Protein AF-A0A1Q6M1X8-F1 (afdb_monomer_lite)

Secondary structure (DSSP, 8-state):
-EETTEE--HHHHHHHHHHHHHHHHHHHHHHHHHHHHHHHHTHHHHSSEEEES-HHHHHHHHHHT-EEEEEEEEEEESS-B--TT-SS-EEEEEEEEEEEEEEEEEEEEEEEETTEEEEEEEEEEEEEEEEEEEEEEE-SEEEETTEEEEGGGS-----EEEEEEESSSSEEEEEEEEESEEEEEEEEEEETTEEEEEEEEET--HHHHHHHHHHHHHHHHHHHHHHHHHHHHHHHHHHHTS--GGG--

Foldseek 3Di:
DDDDPFDDDPVLVVVLVVVVVVLVVVLVVVLVVVLVVLCVVCVLLVVAAEAELALVVVLVCLVVQVFWHKHWWKKAFPFFDDDPVDDDGAQKKKKWKWFKDKDKDWDWDWDDDDPDIDIDIDIDIDIDTHTDDMDMDHGQWMDTSNDIDGPVQADDPPWDWDDKAAPDPTIIMTMTGHGNMFIWMKTFTHDPSGTPPIYTDGPDDSVRVVVVSVVVSVVVVVVSVVVSVVVSVVVSVVSSPDPPCVVVD

pLDDT: mean 91.95, std 9.05, range [49.12, 98.25]

Sequence (249 aa):
MEIGDITITKREILVCIAATLILLGIGFPIIAVIQNSINEKNEKYFKALKINNDTEQFQYAINTNLGQVMAYGKVEAVNGVKIEDLENKYFYIKKEKEKYTRHTRQVAHTRKVGNTTQTYYTTETYYTWDHAGQEEWKTERFIFLNVEFDYGTINFNNTEYLTTIKTDSTTRYVYYIIPFEFEGTLSTYITNNTITNNQFFYNKKIEKIIEEKKAEINTTKIIFWFLWIFFIILLDFGYVGLDNNYLED

Radius of gyration: 30.55 Å; chains: 1; bounding box: 52×78×84 Å

Structure (mmCIF, N/CA/C/O backbone):
data_AF-A0A1Q6M1X8-F1
#
_entry.id   AF-A0A1Q6M1X8-F1
#
loop_
_atom_site.group_PDB
_atom_site.id
_atom_site.type_symbol
_atom_site.label_atom_id
_atom_site.label_alt_id
_atom_site.label_comp_id
_atom_site.label_asym_id
_atom_site.label_entity_id
_atom_site.label_seq_id
_atom_site.pdbx_PDB_ins_code
_atom_site.Cartn_x
_atom_site.Cartn_y
_atom_site.Cartn_z
_atom_site.occupancy
_atom_site.B_iso_or_equiv
_atom_site.auth_seq_id
_atom_site.auth_comp_id
_atom_site.auth_asym_id
_atom_site.auth_atom_id
_atom_site.pdbx_PDB_model_num
ATOM 1 N N . MET A 1 1 ? 24.069 -29.185 -42.334 1.00 49.12 1 MET A N 1
ATOM 2 C CA . MET A 1 1 ? 23.850 -29.896 -41.052 1.00 49.12 1 MET A CA 1
ATOM 3 C C . MET A 1 1 ? 22.401 -30.321 -41.084 1.00 49.12 1 MET A C 1
ATOM 5 O O . MET A 1 1 ? 21.579 -29.464 -41.373 1.00 49.12 1 MET A O 1
ATOM 9 N N . GLU A 1 2 ? 22.106 -31.606 -40.918 1.00 52.00 2 GLU A N 1
ATOM 10 C CA . GLU A 1 2 ? 20.728 -32.109 -40.996 1.00 52.00 2 GLU A CA 1
ATOM 11 C C . GLU A 1 2 ? 20.119 -32.151 -39.595 1.00 52.00 2 GLU A C 1
ATOM 13 O O . GLU A 1 2 ? 20.732 -32.673 -38.660 1.00 52.00 2 GLU A O 1
ATOM 18 N N . ILE A 1 3 ? 18.936 -31.560 -39.445 1.00 52.62 3 ILE A N 1
ATOM 19 C CA . ILE A 1 3 ? 18.114 -31.654 -38.236 1.00 52.62 3 ILE A CA 1
ATOM 20 C C . ILE A 1 3 ? 16.747 -32.174 -38.691 1.00 52.62 3 ILE A C 1
ATOM 22 O O . ILE A 1 3 ? 15.920 -31.407 -39.176 1.00 52.62 3 ILE A O 1
ATOM 26 N N . GLY A 1 4 ? 16.520 -33.487 -38.577 1.00 63.84 4 GLY A N 1
ATOM 27 C CA . GLY A 1 4 ? 15.344 -34.133 -39.180 1.00 63.84 4 GLY A CA 1
ATOM 28 C C . GLY A 1 4 ? 15.414 -34.126 -40.715 1.00 63.84 4 GLY A C 1
ATOM 29 O O . GLY A 1 4 ? 16.495 -34.322 -41.259 1.00 63.84 4 GLY A O 1
ATOM 30 N N . ASP A 1 5 ? 14.290 -33.862 -41.395 1.00 58.19 5 ASP A N 1
ATOM 31 C CA . ASP A 1 5 ? 14.189 -33.779 -42.870 1.00 58.19 5 ASP A CA 1
ATOM 32 C C . ASP A 1 5 ? 14.668 -32.427 -43.455 1.00 58.19 5 ASP A C 1
ATOM 34 O O . ASP A 1 5 ? 14.540 -32.185 -44.653 1.00 58.19 5 ASP A O 1
ATOM 38 N N . ILE A 1 6 ? 15.204 -31.520 -42.627 1.00 61.16 6 ILE A N 1
ATOM 39 C CA . ILE A 1 6 ? 15.579 -30.155 -43.031 1.00 61.16 6 ILE A CA 1
ATOM 40 C C . ILE A 1 6 ? 17.087 -30.081 -43.312 1.00 61.16 6 ILE A C 1
ATOM 42 O O . ILE A 1 6 ? 17.919 -30.295 -42.419 1.00 61.16 6 ILE A O 1
ATOM 46 N N . THR A 1 7 ? 17.454 -29.736 -44.550 1.00 65.81 7 THR A N 1
ATOM 47 C CA . THR A 1 7 ? 18.847 -29.528 -44.968 1.00 65.81 7 THR A CA 1
ATOM 48 C C . THR A 1 7 ? 19.250 -28.062 -44.805 1.00 65.81 7 THR A C 1
ATOM 50 O O . THR A 1 7 ? 18.930 -27.227 -45.637 1.00 65.81 7 THR A O 1
ATOM 53 N N . ILE A 1 8 ? 20.011 -27.744 -43.752 1.00 70.56 8 ILE A N 1
ATOM 54 C CA . ILE A 1 8 ? 20.457 -26.366 -43.485 1.00 70.56 8 ILE A CA 1
ATOM 55 C C . ILE A 1 8 ? 21.748 -26.052 -44.252 1.00 70.56 8 ILE A C 1
ATOM 57 O O . ILE A 1 8 ? 22.783 -26.715 -44.043 1.00 70.56 8 ILE A O 1
ATOM 61 N N . THR A 1 9 ? 21.718 -25.004 -45.078 1.00 79.44 9 THR A N 1
ATOM 62 C CA . THR A 1 9 ? 22.862 -24.515 -45.858 1.00 79.44 9 THR A CA 1
ATOM 63 C C . THR A 1 9 ? 23.705 -23.485 -45.092 1.00 79.44 9 THR A C 1
ATOM 65 O O . THR A 1 9 ? 23.264 -22.815 -44.159 1.00 79.44 9 THR A O 1
ATOM 68 N N . LYS A 1 10 ? 24.971 -23.309 -45.504 1.00 79.06 10 LYS A N 1
ATOM 69 C CA . LYS A 1 10 ? 25.876 -22.312 -44.893 1.00 79.06 10 LYS A CA 1
ATOM 70 C C . LYS A 1 10 ? 25.400 -20.864 -45.093 1.00 79.06 10 LYS A C 1
ATOM 72 O O . LYS A 1 10 ? 25.740 -20.011 -44.278 1.00 79.06 10 LYS A O 1
ATOM 77 N N . ARG A 1 11 ? 24.658 -20.586 -46.175 1.00 81.94 11 ARG A N 1
ATOM 78 C CA . ARG A 1 11 ? 24.144 -19.245 -46.502 1.00 81.94 11 ARG A CA 1
ATOM 79 C C . ARG A 1 11 ? 23.001 -18.852 -45.571 1.00 81.94 11 ARG A C 1
ATOM 81 O O . ARG A 1 11 ? 23.034 -17.755 -45.025 1.00 81.94 11 ARG A O 1
ATOM 88 N N . GLU A 1 12 ? 22.074 -19.767 -45.305 1.00 81.25 12 GLU A N 1
ATOM 89 C CA . GLU A 1 12 ? 20.958 -19.544 -44.374 1.00 81.25 12 GLU A CA 1
ATOM 90 C C . GLU A 1 12 ? 21.448 -19.277 -42.951 1.00 81.25 12 GLU A C 1
ATOM 92 O O . GLU A 1 12 ? 20.992 -18.335 -42.311 1.00 81.25 12 GLU A O 1
ATOM 97 N N . ILE A 1 13 ? 22.462 -20.020 -42.488 1.00 83.94 13 ILE A N 1
ATOM 98 C CA . ILE A 1 13 ? 23.088 -19.777 -41.177 1.00 83.94 13 ILE A CA 1
ATOM 99 C C . ILE A 1 13 ? 23.640 -18.347 -41.092 1.00 83.94 13 ILE A C 1
ATOM 101 O O . ILE A 1 13 ? 23.482 -17.678 -40.072 1.00 83.94 13 ILE A O 1
ATOM 105 N N . LEU A 1 14 ? 24.280 -17.858 -42.157 1.00 87.88 14 LEU A N 1
ATOM 106 C CA . LEU A 1 14 ? 24.853 -16.513 -42.183 1.00 87.88 14 LEU A CA 1
ATOM 107 C C . LEU A 1 14 ? 23.765 -15.427 -42.161 1.00 87.88 14 LEU A C 1
ATOM 109 O O . LEU A 1 14 ? 23.932 -14.416 -41.477 1.00 87.88 14 LEU A O 1
ATOM 113 N N . VAL A 1 15 ? 22.639 -15.661 -42.844 1.00 88.62 15 VAL A N 1
ATOM 114 C CA . VAL A 1 15 ? 21.465 -14.775 -42.812 1.00 88.62 15 VAL A CA 1
ATOM 115 C C . VAL A 1 15 ? 20.821 -14.761 -41.423 1.00 88.62 15 VAL A C 1
ATOM 117 O O . VAL A 1 15 ? 20.597 -13.674 -40.896 1.00 88.62 15 VAL A O 1
ATOM 120 N N . CYS A 1 16 ? 20.607 -15.918 -40.786 1.00 89.75 16 CYS A N 1
ATOM 121 C CA . CYS A 1 16 ? 20.080 -16.005 -39.416 1.00 89.75 16 CYS A CA 1
ATOM 122 C C . CYS A 1 16 ? 20.966 -15.268 -38.407 1.00 89.75 16 CYS A C 1
ATOM 124 O O . CYS A 1 16 ? 20.468 -14.502 -37.584 1.00 89.75 16 CYS A O 1
ATOM 126 N N . ILE A 1 17 ? 22.293 -15.430 -38.494 1.00 91.50 17 ILE A N 1
ATOM 127 C CA . ILE A 1 17 ? 23.231 -14.711 -37.618 1.00 91.50 17 ILE A CA 1
ATOM 128 C C . ILE A 1 17 ? 23.106 -13.197 -37.826 1.00 91.50 17 ILE A C 1
ATOM 130 O O . ILE A 1 17 ? 23.005 -12.447 -36.853 1.00 91.50 17 ILE A O 1
ATOM 134 N N . ALA A 1 18 ? 23.092 -12.734 -39.080 1.00 93.56 18 ALA A N 1
ATOM 135 C CA . ALA A 1 18 ? 22.954 -11.314 -39.389 1.00 93.56 18 ALA A CA 1
ATOM 136 C C . ALA A 1 18 ? 21.608 -10.749 -38.897 1.00 93.56 18 ALA A C 1
ATOM 138 O O . ALA A 1 18 ? 21.580 -9.703 -38.244 1.00 93.56 18 ALA A O 1
ATOM 139 N N . ALA A 1 19 ? 20.507 -11.459 -39.150 1.00 92.31 19 ALA A N 1
ATOM 140 C CA . ALA A 1 19 ? 19.167 -11.086 -38.710 1.00 92.31 19 ALA A CA 1
ATOM 141 C C . ALA A 1 19 ? 19.060 -11.048 -37.178 1.00 92.31 19 ALA A C 1
ATOM 143 O O . ALA A 1 19 ? 18.577 -10.061 -36.623 1.00 92.31 19 ALA A O 1
ATOM 144 N N . THR A 1 20 ? 19.592 -12.059 -36.486 1.00 95.12 20 THR A N 1
ATOM 145 C CA . THR A 1 20 ? 19.657 -12.108 -35.020 1.00 95.12 20 THR A CA 1
ATOM 146 C C . THR A 1 20 ? 20.394 -10.898 -34.452 1.00 95.12 20 THR A C 1
ATOM 148 O O . THR A 1 20 ? 19.888 -10.250 -33.536 1.00 95.12 20 THR A O 1
ATOM 151 N N . LEU A 1 21 ? 21.559 -10.536 -35.000 1.00 96.06 21 LEU A N 1
ATOM 152 C CA . LEU A 1 21 ? 22.315 -9.367 -34.533 1.00 96.06 21 LEU A CA 1
ATOM 153 C C . LEU A 1 21 ? 21.521 -8.062 -34.700 1.00 96.06 21 LEU A C 1
ATOM 155 O O . LEU A 1 21 ? 21.509 -7.229 -33.790 1.00 96.06 21 LEU A O 1
ATOM 159 N N . ILE A 1 22 ? 20.818 -7.900 -35.825 1.00 96.31 22 ILE A N 1
ATOM 160 C CA . ILE A 1 22 ? 19.949 -6.740 -36.074 1.00 96.31 22 ILE A CA 1
ATOM 161 C C . ILE A 1 22 ? 18.789 -6.710 -35.067 1.00 96.31 22 ILE A C 1
ATOM 163 O O . ILE A 1 22 ? 18.537 -5.675 -34.449 1.00 96.31 22 ILE A O 1
ATOM 167 N N . LEU A 1 23 ? 18.110 -7.840 -34.852 1.00 96.25 23 LEU A N 1
ATOM 168 C CA . LEU A 1 23 ? 16.974 -7.948 -33.931 1.00 96.25 23 LEU A CA 1
ATOM 169 C C . LEU A 1 23 ? 17.379 -7.739 -32.466 1.00 96.25 23 LEU A C 1
ATOM 171 O O . LEU A 1 23 ? 16.636 -7.110 -31.709 1.00 96.25 23 LEU A O 1
ATOM 175 N N . LEU A 1 24 ? 18.566 -8.195 -32.056 1.00 95.81 24 LEU A N 1
ATOM 176 C CA . LEU A 1 24 ? 19.134 -7.866 -30.745 1.00 95.81 24 LEU A CA 1
ATOM 177 C C . LEU A 1 24 ? 19.367 -6.356 -30.610 1.00 95.81 24 LEU A C 1
ATOM 179 O O . LEU A 1 24 ? 19.014 -5.774 -29.584 1.00 95.81 24 LEU A O 1
ATOM 183 N N . GLY A 1 25 ? 19.893 -5.712 -31.658 1.00 96.12 25 GLY A N 1
ATOM 184 C CA . GLY A 1 25 ? 20.053 -4.259 -31.721 1.00 96.12 25 GLY A CA 1
ATOM 185 C C . GLY A 1 25 ? 18.730 -3.506 -31.552 1.00 96.12 25 GLY A C 1
ATOM 186 O O . GLY A 1 25 ? 18.654 -2.569 -30.760 1.00 96.12 25 GLY A O 1
ATOM 187 N N . ILE A 1 26 ? 17.671 -3.960 -32.231 1.00 96.44 26 ILE A N 1
ATOM 188 C CA . ILE A 1 26 ? 16.313 -3.389 -32.149 1.00 96.44 26 ILE A CA 1
ATOM 189 C C . ILE A 1 26 ? 15.676 -3.603 -30.766 1.00 96.44 26 ILE A C 1
ATOM 191 O O . ILE A 1 26 ? 14.876 -2.780 -30.319 1.00 96.44 26 ILE A O 1
ATOM 195 N N . GLY A 1 27 ? 16.056 -4.658 -30.042 1.00 95.81 27 GLY A N 1
ATOM 196 C CA . GLY A 1 27 ? 15.550 -4.914 -28.693 1.00 95.81 27 GLY A CA 1
ATOM 197 C C . GLY A 1 27 ? 15.867 -3.789 -27.698 1.00 95.81 27 GLY A C 1
ATOM 198 O O . GLY A 1 27 ? 15.028 -3.452 -26.862 1.00 95.81 27 GLY A O 1
ATOM 199 N N . PHE A 1 28 ? 17.041 -3.153 -27.808 1.00 95.94 28 PHE A N 1
ATOM 200 C CA . PHE A 1 28 ? 17.490 -2.089 -26.897 1.00 95.94 28 PHE A CA 1
ATOM 201 C C . PHE A 1 28 ? 16.609 -0.824 -26.877 1.00 95.94 28 PHE A C 1
ATOM 203 O O . PHE A 1 28 ? 16.217 -0.409 -25.783 1.00 95.94 28 PHE A O 1
ATOM 210 N N . PRO A 1 29 ? 16.268 -0.184 -28.013 1.00 96.44 29 PRO A N 1
ATOM 211 C CA . PRO A 1 29 ? 15.376 0.972 -27.998 1.00 96.44 29 PRO A CA 1
ATOM 212 C C . PRO A 1 29 ? 13.969 0.613 -27.504 1.00 96.44 29 PRO A C 1
ATOM 214 O O . PRO A 1 29 ? 13.368 1.408 -26.783 1.00 96.44 29 PRO A O 1
ATOM 217 N N . ILE A 1 30 ? 13.461 -0.589 -27.807 1.00 95.44 30 ILE A N 1
ATOM 218 C CA . ILE A 1 30 ? 12.143 -1.036 -27.328 1.00 95.44 30 ILE A CA 1
ATOM 219 C C . ILE A 1 30 ? 12.128 -1.109 -25.798 1.00 95.44 30 ILE A C 1
ATOM 221 O O . ILE A 1 30 ? 11.256 -0.514 -25.158 1.00 95.44 30 ILE A O 1
ATOM 225 N N . ILE A 1 31 ? 13.112 -1.783 -25.189 1.00 94.50 31 ILE A N 1
ATOM 226 C CA . ILE A 1 31 ? 13.173 -1.864 -23.726 1.00 94.50 31 ILE A CA 1
ATOM 227 C C . ILE A 1 31 ? 13.413 -0.493 -23.085 1.00 94.50 31 ILE A C 1
ATOM 229 O O . ILE A 1 31 ? 12.860 -0.229 -22.021 1.00 94.50 31 ILE A O 1
ATOM 233 N N . ALA A 1 32 ? 14.169 0.403 -23.726 1.00 94.75 32 ALA A N 1
ATOM 234 C CA . ALA A 1 32 ? 14.376 1.762 -23.226 1.00 94.75 32 ALA A CA 1
ATOM 235 C C . ALA A 1 32 ? 13.059 2.556 -23.149 1.00 94.75 32 ALA A C 1
ATOM 237 O O . ALA A 1 32 ? 12.790 3.196 -22.132 1.00 94.75 32 ALA A O 1
ATOM 238 N N . VAL A 1 33 ? 12.200 2.464 -24.172 1.00 95.06 33 VAL A N 1
ATOM 239 C CA . VAL A 1 33 ? 10.869 3.100 -24.167 1.00 95.06 33 VAL A CA 1
ATOM 240 C C . VAL A 1 33 ? 9.993 2.543 -23.040 1.00 95.06 33 VAL A C 1
ATOM 242 O O . VAL A 1 33 ? 9.366 3.309 -22.308 1.00 95.06 33 VAL A O 1
ATOM 245 N N . ILE A 1 34 ? 9.989 1.219 -22.848 1.00 92.69 34 ILE A N 1
ATOM 246 C CA . ILE A 1 34 ? 9.231 0.569 -21.766 1.00 92.69 34 ILE A CA 1
ATOM 247 C C . ILE A 1 34 ? 9.732 1.040 -20.393 1.00 92.69 34 ILE A C 1
ATOM 249 O O . ILE A 1 34 ? 8.934 1.413 -19.533 1.00 92.69 34 ILE A O 1
ATOM 253 N N . GLN A 1 35 ? 11.051 1.059 -20.188 1.00 92.62 35 GLN A N 1
ATOM 254 C CA . GLN A 1 35 ? 11.660 1.514 -18.938 1.00 92.62 35 GLN A CA 1
ATOM 255 C C . GLN A 1 35 ? 11.342 2.978 -18.649 1.00 92.62 35 GLN A C 1
ATOM 257 O O . GLN A 1 35 ? 10.994 3.300 -17.515 1.00 92.62 35 GLN A O 1
ATOM 262 N N . ASN A 1 36 ? 11.414 3.850 -19.657 1.00 92.31 36 ASN A N 1
ATOM 263 C CA . ASN A 1 36 ? 11.049 5.255 -19.508 1.00 92.31 36 ASN A CA 1
ATOM 264 C C . ASN A 1 36 ? 9.587 5.407 -19.090 1.00 92.31 36 ASN A C 1
ATOM 266 O O . ASN A 1 36 ? 9.320 6.106 -18.120 1.00 92.31 36 ASN A O 1
ATOM 270 N N . SER A 1 37 ? 8.662 4.668 -19.708 1.00 90.69 37 SER A N 1
ATOM 271 C CA . SER A 1 37 ? 7.250 4.703 -19.310 1.00 90.69 37 SER A CA 1
ATOM 272 C C . SER A 1 37 ? 7.029 4.269 -17.852 1.00 90.69 37 SER A C 1
ATOM 274 O O . SER A 1 37 ? 6.232 4.873 -17.131 1.00 90.69 37 SER A O 1
ATOM 276 N N . ILE A 1 38 ? 7.741 3.239 -17.378 1.00 89.69 38 ILE A N 1
ATOM 277 C CA . ILE A 1 38 ? 7.656 2.800 -15.974 1.00 89.69 38 ILE A CA 1
ATOM 278 C C . ILE A 1 38 ? 8.297 3.833 -15.037 1.00 89.69 38 ILE A C 1
ATOM 280 O O . ILE A 1 38 ? 7.766 4.102 -13.957 1.00 89.69 38 ILE A O 1
ATOM 284 N N . ASN A 1 39 ? 9.419 4.432 -15.439 1.00 90.25 39 ASN A N 1
ATOM 285 C CA . ASN A 1 39 ? 10.089 5.485 -14.680 1.00 90.25 39 ASN A CA 1
ATOM 286 C C . ASN A 1 39 ? 9.220 6.736 -14.546 1.00 90.25 39 ASN A C 1
ATOM 288 O O . ASN A 1 39 ? 9.114 7.257 -13.443 1.00 90.25 39 ASN A O 1
ATOM 292 N N . GLU A 1 40 ? 8.570 7.182 -15.621 1.00 89.81 40 GLU A N 1
ATOM 293 C CA . GLU A 1 40 ? 7.640 8.319 -15.619 1.00 89.81 40 GLU A CA 1
ATOM 294 C C . GLU A 1 40 ? 6.468 8.070 -14.663 1.00 89.81 40 GLU A C 1
ATOM 296 O O . GLU A 1 40 ? 6.168 8.897 -13.803 1.00 89.81 40 GLU A O 1
ATOM 301 N N . LYS A 1 41 ? 5.864 6.875 -14.708 1.00 88.31 41 LYS A N 1
ATOM 302 C CA . LYS A 1 41 ? 4.798 6.485 -13.764 1.00 88.31 41 LYS A CA 1
ATOM 303 C C . LYS A 1 41 ? 5.257 6.506 -12.302 1.00 88.31 41 LYS A C 1
ATOM 305 O O . LYS A 1 41 ? 4.459 6.792 -11.407 1.00 88.31 41 LYS A O 1
ATOM 310 N N . ASN A 1 42 ? 6.529 6.198 -12.054 1.00 91.50 42 ASN A N 1
ATOM 311 C CA . ASN A 1 42 ? 7.127 6.130 -10.720 1.00 91.50 42 ASN A CA 1
ATOM 312 C C . ASN A 1 42 ? 7.956 7.375 -10.351 1.00 91.50 42 ASN A C 1
ATOM 314 O O . ASN A 1 42 ? 8.580 7.406 -9.286 1.00 91.50 42 ASN A O 1
ATOM 318 N N . GLU A 1 43 ? 7.933 8.425 -11.174 1.00 88.62 43 GLU A N 1
ATOM 319 C CA . GLU A 1 43 ? 8.720 9.646 -10.980 1.00 88.62 43 GLU A CA 1
ATOM 320 C C . GLU A 1 43 ? 8.428 10.287 -9.623 1.00 88.62 43 GLU A C 1
ATOM 322 O O . GLU A 1 43 ? 9.340 10.724 -8.915 1.00 88.62 43 GLU A O 1
ATOM 327 N N . LYS A 1 44 ? 7.156 10.224 -9.217 1.00 89.69 44 LYS A N 1
ATOM 328 C CA . LYS A 1 44 ? 6.661 10.721 -7.934 1.00 89.69 44 LYS A CA 1
ATOM 329 C C . LYS A 1 44 ? 7.282 10.046 -6.705 1.00 89.69 44 LYS A C 1
ATOM 331 O O . LYS A 1 44 ? 7.143 10.566 -5.605 1.00 89.69 44 LYS A O 1
ATOM 336 N N . TYR A 1 45 ? 7.952 8.905 -6.868 1.00 92.25 45 TYR A N 1
ATOM 337 C CA . TYR A 1 45 ? 8.715 8.247 -5.805 1.00 92.25 45 TYR A CA 1
ATOM 338 C C . TYR A 1 45 ? 10.212 8.549 -5.933 1.00 92.25 45 TYR A C 1
ATOM 340 O O . TYR A 1 45 ? 10.880 8.885 -4.956 1.00 92.25 45 TYR A O 1
ATOM 348 N N . PHE A 1 46 ? 10.757 8.482 -7.150 1.00 90.25 46 PHE A N 1
ATOM 349 C CA . PHE A 1 46 ? 12.195 8.648 -7.369 1.00 90.25 46 PHE A CA 1
ATOM 350 C C . PHE A 1 46 ? 12.674 10.091 -7.189 1.00 90.25 46 PHE A C 1
ATOM 352 O O . PHE A 1 46 ? 13.749 10.304 -6.624 1.00 90.25 46 PHE A O 1
ATOM 359 N N . LYS A 1 47 ? 11.880 11.081 -7.610 1.00 91.69 47 LYS A N 1
ATOM 360 C CA . LYS A 1 47 ? 12.237 12.507 -7.535 1.00 91.69 47 LYS A CA 1
ATOM 361 C C . LYS A 1 47 ? 11.704 13.222 -6.293 1.00 91.69 47 LYS A C 1
ATOM 363 O O . LYS A 1 47 ? 12.117 14.347 -6.043 1.00 91.69 47 LYS A O 1
ATOM 368 N N . ALA A 1 48 ? 10.849 12.575 -5.498 1.00 94.62 48 ALA A N 1
ATOM 369 C CA . ALA A 1 48 ? 10.302 13.162 -4.276 1.00 94.62 48 ALA A CA 1
ATOM 370 C C . ALA A 1 48 ? 11.396 13.614 -3.302 1.00 94.62 48 ALA A C 1
ATOM 372 O O . ALA A 1 48 ? 12.443 12.964 -3.210 1.00 94.62 48 ALA A O 1
ATOM 373 N N . LEU A 1 49 ? 11.137 14.659 -2.517 1.00 95.62 49 LEU A N 1
ATOM 374 C CA . LEU A 1 49 ? 11.928 14.929 -1.317 1.00 95.62 49 LEU A CA 1
ATOM 375 C C . LEU A 1 49 ? 11.721 13.781 -0.320 1.00 95.62 49 LEU A C 1
ATOM 377 O O . LEU A 1 49 ? 10.582 13.410 -0.046 1.00 95.62 49 LEU A O 1
ATOM 381 N N . LYS A 1 50 ? 12.809 13.209 0.202 1.00 96.75 50 LYS A N 1
ATOM 382 C CA . LYS A 1 50 ? 12.759 12.115 1.178 1.00 96.75 50 LYS A CA 1
ATOM 383 C C . LYS A 1 50 ? 12.957 12.697 2.570 1.00 96.75 50 LYS A C 1
ATOM 385 O O . LYS A 1 50 ? 13.979 13.330 2.811 1.00 96.75 50 LYS A O 1
ATOM 390 N N . ILE A 1 51 ? 11.991 12.466 3.449 1.00 96.19 51 ILE A N 1
ATOM 391 C CA . ILE A 1 51 ? 11.983 12.943 4.831 1.00 96.19 51 ILE A CA 1
ATOM 392 C C . ILE A 1 51 ? 11.874 11.716 5.726 1.00 96.19 51 ILE A C 1
ATOM 394 O O . ILE A 1 51 ? 10.911 10.961 5.614 1.00 96.19 51 ILE A O 1
ATOM 398 N N . ASN A 1 52 ? 12.859 11.477 6.585 1.00 96.44 52 ASN A N 1
ATOM 399 C CA . ASN A 1 52 ? 12.895 10.266 7.400 1.00 96.44 52 ASN A CA 1
ATOM 400 C C . ASN A 1 52 ? 12.791 10.614 8.882 1.00 96.44 52 ASN A C 1
ATOM 402 O O . ASN A 1 52 ? 13.788 10.965 9.505 1.00 96.44 52 ASN A O 1
ATOM 406 N N . ASN A 1 53 ? 11.574 10.519 9.418 1.00 93.44 53 ASN A N 1
ATOM 407 C CA . ASN A 1 53 ? 11.251 10.828 10.807 1.00 93.44 53 ASN A CA 1
ATOM 408 C C . ASN A 1 53 ? 11.710 12.231 11.260 1.00 93.44 53 ASN A C 1
ATOM 410 O O . ASN A 1 53 ? 12.037 12.432 12.426 1.00 93.44 53 ASN A O 1
ATOM 414 N N . ASP A 1 54 ? 11.746 13.190 10.329 1.00 95.75 54 ASP A N 1
ATOM 415 C CA . ASP A 1 54 ? 12.138 14.580 10.572 1.00 95.75 54 ASP A CA 1
ATOM 416 C C . ASP A 1 54 ? 10.899 15.482 10.498 1.00 95.75 54 ASP A C 1
ATOM 418 O O . ASP A 1 54 ? 10.357 15.780 9.428 1.00 95.75 54 ASP A O 1
ATOM 422 N N . THR A 1 55 ? 10.425 15.879 11.676 1.00 95.06 55 THR A N 1
ATOM 423 C CA . THR A 1 55 ? 9.220 16.692 11.840 1.00 95.06 55 THR A CA 1
ATOM 424 C C . THR A 1 55 ? 9.420 18.128 11.374 1.00 95.06 55 THR A C 1
ATOM 426 O O . THR A 1 55 ? 8.499 18.725 10.820 1.00 95.06 55 THR A O 1
ATOM 429 N N . GLU A 1 56 ? 10.617 18.687 11.567 1.00 95.69 56 GLU A N 1
ATOM 430 C CA . GLU A 1 56 ? 10.920 20.063 11.165 1.00 95.69 56 GLU A CA 1
ATOM 431 C C . GLU A 1 56 ? 10.966 20.167 9.644 1.00 95.69 56 GLU A C 1
ATOM 433 O O . GLU A 1 56 ? 10.354 21.062 9.057 1.00 95.69 56 GLU A O 1
ATOM 438 N N . GLN A 1 57 ? 11.614 19.200 8.993 1.00 95.88 57 GLN A N 1
ATOM 439 C CA . GLN A 1 57 ? 11.677 19.128 7.542 1.00 95.88 57 GLN A CA 1
ATOM 440 C C . GLN A 1 57 ? 10.291 18.905 6.926 1.00 95.88 57 GLN A C 1
ATOM 442 O O . GLN A 1 57 ? 9.977 19.508 5.897 1.00 95.88 57 GLN A O 1
ATOM 447 N N . PHE A 1 58 ? 9.437 18.085 7.548 1.00 95.94 58 PHE A N 1
ATOM 448 C CA . PHE A 1 58 ? 8.067 17.878 7.073 1.00 95.94 58 PHE A CA 1
ATOM 449 C C . PHE A 1 58 ? 7.205 19.135 7.221 1.00 95.94 58 PHE A C 1
ATOM 451 O O . PHE A 1 58 ? 6.545 19.543 6.263 1.00 95.94 58 PHE A O 1
ATOM 458 N N . GLN A 1 59 ? 7.266 19.805 8.374 1.00 94.50 59 GLN A N 1
ATOM 459 C CA . GLN A 1 59 ? 6.564 21.069 8.590 1.00 94.50 59 GLN A CA 1
ATOM 460 C C . GLN A 1 59 ? 7.049 22.154 7.621 1.00 94.50 59 GLN A C 1
ATOM 462 O O . GLN A 1 59 ? 6.240 22.877 7.035 1.00 94.50 59 GLN A O 1
ATOM 467 N N . TYR A 1 60 ? 8.364 22.258 7.412 1.00 94.75 60 TYR A N 1
ATOM 468 C CA . TYR A 1 60 ? 8.942 23.164 6.423 1.00 94.75 60 TYR A CA 1
ATOM 469 C C . TYR A 1 60 ? 8.427 22.852 5.015 1.00 94.75 60 TYR A C 1
ATOM 471 O O . TYR A 1 60 ? 8.057 23.773 4.283 1.00 94.75 60 TYR A O 1
ATOM 479 N N . ALA A 1 61 ? 8.339 21.569 4.651 1.00 94.44 61 ALA A N 1
ATOM 480 C CA . ALA A 1 61 ? 7.829 21.148 3.353 1.00 94.44 61 ALA A CA 1
ATOM 481 C C . ALA A 1 61 ? 6.376 21.582 3.124 1.00 94.44 61 ALA A C 1
ATOM 483 O O . ALA A 1 61 ? 6.062 22.074 2.039 1.00 94.44 61 ALA A O 1
ATOM 484 N N . ILE A 1 62 ? 5.527 21.470 4.154 1.00 93.50 62 ILE A N 1
ATOM 485 C CA . ILE A 1 62 ? 4.146 21.978 4.157 1.00 93.50 62 ILE A CA 1
ATOM 486 C C . ILE A 1 62 ? 4.114 23.495 3.982 1.00 93.50 62 ILE A C 1
ATOM 488 O O . ILE A 1 62 ? 3.450 23.993 3.076 1.00 93.50 62 ILE A O 1
ATOM 492 N N . ASN A 1 63 ? 4.870 24.226 4.800 1.00 93.44 63 ASN A N 1
ATOM 493 C CA . ASN A 1 63 ? 4.860 25.690 4.808 1.00 93.44 63 ASN A CA 1
ATOM 494 C C . ASN A 1 63 ? 5.371 26.307 3.497 1.00 93.44 63 ASN A C 1
ATOM 496 O O . ASN A 1 63 ? 4.991 27.423 3.149 1.00 93.44 63 ASN A O 1
ATOM 500 N N . THR A 1 64 ? 6.252 25.603 2.784 1.00 93.50 64 THR A N 1
ATOM 501 C CA . THR A 1 64 ? 6.882 26.087 1.546 1.00 93.50 64 THR A CA 1
ATOM 502 C C . THR A 1 64 ? 6.318 25.458 0.275 1.00 93.50 64 THR A C 1
ATOM 504 O O . THR A 1 64 ? 6.775 25.798 -0.813 1.00 93.50 64 THR A O 1
ATOM 507 N N . ASN A 1 65 ? 5.297 24.599 0.379 1.00 92.12 65 ASN A N 1
ATOM 508 C CA . ASN A 1 65 ? 4.652 23.950 -0.766 1.00 92.12 65 ASN A CA 1
ATOM 509 C C . ASN A 1 65 ? 5.646 23.212 -1.682 1.00 92.12 65 ASN A C 1
ATOM 511 O O . ASN A 1 65 ? 5.628 23.391 -2.899 1.00 92.12 65 ASN A O 1
ATOM 515 N N . LEU A 1 66 ? 6.512 22.367 -1.106 1.00 87.75 66 LEU A N 1
ATOM 516 C CA . LEU A 1 66 ? 7.608 21.693 -1.832 1.00 87.75 66 LEU A CA 1
ATOM 517 C C . LEU A 1 66 ? 7.168 20.678 -2.907 1.00 87.75 66 LEU A C 1
ATOM 519 O O . LEU A 1 66 ? 8.017 20.024 -3.516 1.00 87.75 66 LEU A O 1
ATOM 523 N N . GLY A 1 67 ? 5.869 20.527 -3.174 1.00 93.81 67 GLY A N 1
ATOM 524 C CA . GLY A 1 67 ? 5.363 19.592 -4.169 1.00 93.81 67 GLY A CA 1
ATOM 525 C C . GLY A 1 67 ? 5.532 18.146 -3.710 1.00 93.81 67 GLY A C 1
ATOM 526 O O . GLY A 1 67 ? 5.016 17.755 -2.668 1.00 93.81 67 GLY A O 1
ATOM 527 N N . GLN A 1 68 ? 6.213 17.313 -4.496 1.00 95.62 68 GLN A N 1
ATOM 528 C CA . GLN A 1 68 ? 6.247 15.870 -4.252 1.00 95.62 68 GLN A CA 1
ATOM 529 C C . GLN A 1 68 ? 7.176 15.478 -3.087 1.00 95.62 68 GLN A C 1
ATOM 531 O O . GLN A 1 68 ? 8.392 15.678 -3.146 1.00 95.62 68 GLN A O 1
ATOM 536 N N . VAL A 1 69 ? 6.617 14.814 -2.071 1.00 96.50 69 VAL A N 1
ATOM 537 C CA . VAL A 1 69 ? 7.318 14.384 -0.851 1.00 96.50 69 VAL A CA 1
ATOM 538 C C . VAL A 1 69 ? 7.041 12.907 -0.543 1.00 96.50 69 VAL A C 1
ATOM 540 O O . VAL A 1 69 ? 5.944 12.393 -0.765 1.00 96.50 69 VAL A O 1
ATOM 543 N N . MET A 1 70 ? 8.054 12.216 -0.022 1.00 97.50 70 MET A N 1
ATOM 544 C CA . MET A 1 70 ? 7.949 10.924 0.652 1.00 97.50 70 MET A CA 1
ATOM 545 C C . MET A 1 70 ? 8.450 11.081 2.083 1.00 97.50 70 MET A C 1
ATOM 547 O O . MET A 1 70 ? 9.642 11.290 2.300 1.00 97.50 70 MET A O 1
ATOM 551 N N . ALA A 1 71 ? 7.544 10.978 3.046 1.00 97.62 71 ALA A N 1
ATOM 552 C CA . ALA A 1 71 ? 7.842 11.164 4.454 1.00 97.62 71 ALA A CA 1
ATOM 553 C C . ALA A 1 71 ? 7.601 9.862 5.219 1.00 97.62 71 ALA A C 1
ATOM 555 O O . ALA A 1 71 ? 6.501 9.322 5.168 1.00 97.62 71 ALA A O 1
ATOM 556 N N . TYR A 1 72 ? 8.615 9.344 5.906 1.00 98.25 72 TYR A N 1
ATOM 557 C CA . TYR A 1 72 ? 8.479 8.230 6.843 1.00 98.25 72 TYR A CA 1
ATOM 558 C C . TYR A 1 72 ? 8.261 8.773 8.249 1.00 98.25 72 TYR A C 1
ATOM 560 O O . TYR A 1 72 ? 8.976 9.684 8.665 1.00 98.25 72 TYR A O 1
ATOM 568 N N . GLY A 1 73 ? 7.307 8.212 8.982 1.00 97.19 73 GLY A N 1
ATOM 569 C CA . GLY A 1 73 ? 7.043 8.632 10.350 1.00 97.19 73 GLY A CA 1
ATOM 570 C C . GLY A 1 73 ? 5.960 7.819 11.041 1.00 97.19 73 GLY A C 1
ATOM 571 O O . GLY A 1 73 ? 5.309 6.955 10.444 1.00 97.19 73 GLY A O 1
ATOM 572 N N . LYS A 1 74 ? 5.770 8.140 12.319 1.00 96.69 74 LYS A N 1
ATOM 573 C CA . LYS A 1 74 ? 4.687 7.619 13.151 1.00 96.69 74 LYS A CA 1
ATOM 574 C C . LYS A 1 74 ? 3.387 8.380 12.872 1.00 96.69 74 LYS A C 1
ATOM 576 O O . LYS A 1 74 ? 3.391 9.606 12.755 1.00 96.69 74 LYS A O 1
ATOM 581 N N . VAL A 1 75 ? 2.294 7.634 12.787 1.00 97.19 75 VAL A N 1
ATOM 582 C CA . VAL A 1 75 ? 0.905 8.091 12.800 1.00 97.19 75 VAL A CA 1
ATOM 583 C C . VAL A 1 75 ? 0.312 7.737 14.160 1.00 97.19 75 VAL A C 1
ATOM 585 O O . VAL A 1 75 ? 0.461 6.607 14.626 1.00 97.19 75 VAL A O 1
ATOM 588 N N . GLU A 1 76 ? -0.372 8.683 14.790 1.00 97.19 76 GLU A N 1
ATOM 589 C CA . GLU A 1 76 ? -1.008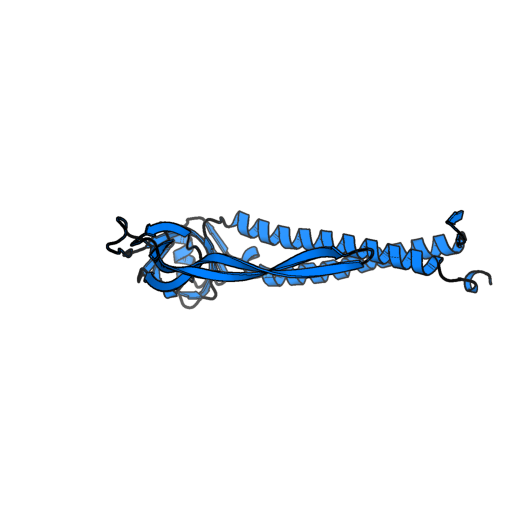 8.485 16.093 1.00 97.19 76 GLU A CA 1
ATOM 590 C C . GLU A 1 76 ? -2.406 9.105 16.107 1.00 97.19 76 GLU A C 1
ATOM 592 O O . GLU A 1 76 ? -2.597 10.236 15.657 1.00 97.19 76 GLU A O 1
ATOM 597 N N . ALA A 1 77 ? -3.405 8.374 16.603 1.00 97.25 77 ALA A N 1
ATOM 598 C CA . ALA A 1 77 ? -4.742 8.927 16.786 1.00 97.25 77 ALA A CA 1
ATOM 599 C C . ALA A 1 77 ? -4.724 10.017 17.867 1.00 97.25 77 ALA A C 1
ATOM 601 O O . ALA A 1 77 ? -4.238 9.791 18.970 1.00 97.25 77 ALA A O 1
ATOM 602 N N . VAL A 1 78 ? -5.342 11.169 17.598 1.00 97.06 78 VAL A N 1
ATOM 603 C CA . VAL A 1 78 ? -5.520 12.208 18.631 1.00 97.06 78 VAL A CA 1
ATOM 604 C C . VAL A 1 78 ? -6.495 11.707 19.694 1.00 97.06 78 VAL A C 1
ATOM 606 O O . VAL A 1 78 ? -6.231 11.786 20.889 1.00 97.06 78 VAL A O 1
ATOM 609 N N . ASN A 1 79 ? -7.615 11.136 19.241 1.00 95.75 79 ASN A N 1
ATOM 610 C CA . ASN A 1 79 ? -8.623 10.501 20.079 1.00 95.75 79 ASN A CA 1
ATOM 611 C C . ASN A 1 79 ? -9.044 9.171 19.450 1.00 95.75 79 ASN A C 1
ATOM 613 O O . ASN A 1 79 ? -9.959 9.116 18.633 1.00 95.75 79 ASN A O 1
ATOM 617 N N . GLY A 1 80 ? -8.382 8.084 19.842 1.00 94.75 80 GLY A N 1
ATOM 618 C CA . GLY A 1 80 ? -8.763 6.743 19.396 1.00 94.75 80 GLY A CA 1
ATOM 619 C C . GLY A 1 80 ? -10.190 6.358 19.807 1.00 94.75 80 GLY A C 1
ATOM 620 O O . GLY A 1 80 ? -10.698 6.788 20.848 1.00 94.75 80 GLY A O 1
ATOM 621 N N . VAL A 1 81 ? -10.813 5.501 19.002 1.00 97.00 81 VAL A N 1
ATOM 622 C CA . VAL A 1 81 ? -12.157 4.961 19.224 1.00 97.00 81 VAL A CA 1
ATOM 623 C C . VAL A 1 81 ? -12.124 3.734 20.125 1.00 97.00 81 VAL A C 1
ATOM 625 O O . VAL A 1 81 ? -11.187 2.938 20.075 1.00 97.00 81 VAL A O 1
ATOM 628 N N . LYS A 1 82 ? -13.159 3.577 20.951 1.00 96.81 82 LYS A N 1
ATOM 629 C CA . LYS A 1 82 ? -13.357 2.424 21.833 1.00 96.81 82 LYS A CA 1
ATOM 630 C C . LYS A 1 82 ? -14.801 1.954 21.730 1.00 96.81 82 LYS A C 1
ATOM 632 O O . LYS A 1 82 ? -15.710 2.779 21.738 1.00 96.81 82 LYS A O 1
ATOM 637 N N . ILE A 1 83 ? -14.984 0.642 21.677 1.00 96.25 83 ILE A N 1
ATOM 638 C CA . ILE A 1 83 ? -16.286 -0.025 21.765 1.00 96.25 83 ILE A CA 1
ATOM 639 C C . ILE A 1 83 ? -16.281 -0.952 22.980 1.00 96.25 83 ILE A C 1
ATOM 641 O O . ILE A 1 83 ? -15.216 -1.374 23.416 1.00 96.25 83 ILE A O 1
ATOM 645 N N . GLU A 1 84 ? -17.451 -1.269 23.528 1.00 94.88 84 GLU A N 1
ATOM 646 C CA . GLU A 1 84 ? -17.572 -2.090 24.747 1.00 94.88 84 GLU A CA 1
ATOM 647 C C . GLU A 1 84 ? -16.987 -3.499 24.585 1.00 94.88 84 GLU A C 1
ATOM 649 O O . GLU A 1 84 ? -16.462 -4.064 25.540 1.00 94.88 84 GLU A O 1
ATOM 654 N N . ASP A 1 85 ? -17.016 -4.030 23.360 1.00 92.62 85 ASP A N 1
ATOM 655 C CA . ASP A 1 85 ? -16.498 -5.359 23.033 1.00 92.62 85 ASP A CA 1
ATOM 656 C C . ASP A 1 85 ? -14.964 -5.462 23.149 1.00 92.62 85 ASP A C 1
ATOM 658 O O . ASP A 1 85 ? -14.429 -6.570 23.187 1.00 92.62 85 ASP A O 1
ATOM 662 N N . LEU A 1 86 ? -14.248 -4.327 23.168 1.00 94.56 86 LEU A N 1
ATOM 663 C CA . LEU A 1 86 ? -12.786 -4.263 23.130 1.00 94.56 86 LEU A CA 1
ATOM 664 C C . LEU A 1 86 ? -12.221 -3.407 24.276 1.00 94.56 86 LEU A C 1
ATOM 666 O O . LEU A 1 86 ? -12.697 -2.317 24.588 1.00 94.56 86 LEU A O 1
ATOM 670 N N . GLU A 1 87 ? -11.134 -3.876 24.886 1.00 93.56 87 GLU A N 1
ATOM 671 C CA . GLU A 1 87 ? -10.531 -3.210 26.047 1.00 93.56 87 GLU A CA 1
ATOM 672 C C . GLU A 1 87 ? -9.823 -1.890 25.684 1.00 93.56 87 GLU A C 1
ATOM 674 O O . GLU A 1 87 ? -9.901 -0.902 26.426 1.00 93.56 87 GLU A O 1
ATOM 679 N N . ASN A 1 88 ? -9.173 -1.858 24.519 1.00 95.88 88 ASN A N 1
ATOM 680 C CA . ASN A 1 88 ? -8.273 -0.783 24.108 1.00 95.88 88 ASN A CA 1
ATOM 681 C C . ASN A 1 88 ? -8.932 0.243 23.178 1.00 95.88 88 ASN A C 1
ATOM 683 O O . ASN A 1 88 ? -9.974 0.000 22.569 1.00 95.88 88 ASN A O 1
ATOM 687 N N . LYS A 1 89 ? -8.282 1.407 23.063 1.00 97.25 89 LYS A N 1
ATOM 688 C CA . LYS A 1 89 ? -8.568 2.388 22.012 1.00 97.25 89 LYS A CA 1
ATOM 689 C C . LYS A 1 89 ? -7.787 2.039 20.753 1.00 97.25 89 LYS A C 1
ATOM 691 O O . LYS A 1 89 ? -6.633 1.629 20.831 1.00 97.25 89 LYS A O 1
ATOM 696 N N . TYR A 1 90 ? -8.401 2.281 19.608 1.00 97.62 90 TYR A N 1
ATOM 697 C CA . TYR A 1 90 ? -7.822 2.015 18.297 1.00 97.62 90 TYR A CA 1
ATOM 698 C C . TYR A 1 90 ? -7.970 3.236 17.395 1.00 97.62 90 TYR A C 1
ATOM 700 O O . TYR A 1 90 ? -8.811 4.103 17.633 1.00 97.62 90 TYR A O 1
ATOM 708 N N . PHE A 1 91 ? -7.157 3.316 16.349 1.00 97.56 91 PHE A N 1
ATOM 709 C CA . PHE A 1 91 ? -7.288 4.358 15.332 1.00 97.56 91 PHE A CA 1
ATOM 710 C C . PHE A 1 91 ? -8.547 4.141 14.482 1.00 97.56 91 PHE A C 1
ATOM 712 O O . PHE A 1 91 ? -9.261 5.088 14.147 1.00 97.56 91 PHE A O 1
ATOM 719 N N . TYR A 1 92 ? -8.839 2.876 14.181 1.00 97.69 92 TYR A N 1
ATOM 720 C CA . TYR A 1 92 ? -10.008 2.432 13.432 1.00 97.69 92 TYR A CA 1
ATOM 721 C C . TYR A 1 92 ? -10.431 1.039 13.909 1.00 97.69 92 TYR A C 1
ATOM 723 O O . TYR A 1 92 ? -9.578 0.222 14.257 1.00 97.69 92 TYR A O 1
ATOM 731 N N . ILE A 1 93 ? -11.734 0.767 13.917 1.00 98.12 93 ILE A N 1
ATOM 732 C CA . ILE A 1 93 ? -12.331 -0.527 14.253 1.00 98.12 93 ILE A CA 1
ATOM 733 C C . ILE A 1 93 ? -13.395 -0.842 13.206 1.00 98.12 93 ILE A C 1
ATOM 735 O O . ILE A 1 93 ? -14.306 -0.047 12.992 1.00 98.12 93 ILE A O 1
ATOM 739 N N . LYS A 1 94 ? -13.323 -2.033 12.619 1.00 97.94 94 LYS A N 1
ATOM 740 C CA . LYS A 1 94 ? -14.367 -2.634 11.794 1.00 97.94 94 LYS A CA 1
ATOM 741 C C . LYS A 1 94 ? -14.857 -3.909 12.459 1.00 97.94 94 LYS A C 1
ATOM 743 O O . LYS A 1 94 ? -14.079 -4.829 12.704 1.00 97.94 94 LYS A O 1
ATOM 748 N N . LYS A 1 95 ? -16.154 -3.963 12.733 1.00 97.75 95 LYS A N 1
ATOM 749 C CA . LYS A 1 95 ? -16.849 -5.126 13.283 1.00 97.75 95 LYS A CA 1
ATOM 750 C C . LYS A 1 95 ? -17.688 -5.745 12.182 1.00 97.75 95 LYS A C 1
ATOM 752 O O . LYS A 1 95 ? -18.669 -5.153 11.743 1.00 97.75 95 LYS A O 1
ATOM 757 N N . GLU A 1 96 ? -17.322 -6.941 11.751 1.00 97.88 96 GLU A N 1
ATOM 758 C CA . GLU A 1 96 ? -18.087 -7.707 10.775 1.00 97.88 96 GLU A CA 1
ATOM 759 C C . GLU A 1 96 ? -18.926 -8.763 11.482 1.00 97.88 96 GLU A C 1
ATOM 761 O O . GLU A 1 96 ? -18.424 -9.567 12.266 1.00 97.88 96 GLU A O 1
ATOM 766 N N . LYS A 1 97 ? -20.226 -8.766 11.203 1.00 97.69 97 LYS A N 1
ATOM 767 C CA . LYS A 1 97 ? -21.143 -9.804 11.655 1.00 97.69 97 LYS A CA 1
ATOM 768 C C . LYS A 1 97 ? -21.123 -10.946 10.658 1.00 97.69 97 LYS A C 1
ATOM 770 O O . LYS A 1 97 ? -21.415 -10.741 9.482 1.00 97.69 97 LYS A O 1
ATOM 775 N N . GLU A 1 98 ? -20.904 -12.155 11.148 1.00 97.94 98 GLU A N 1
ATOM 776 C CA . GLU A 1 98 ? -20.985 -13.367 10.346 1.00 97.94 98 GLU A CA 1
ATOM 777 C C . GLU A 1 98 ? -22.020 -14.335 10.912 1.00 97.94 98 GLU A C 1
ATOM 779 O O . GLU A 1 98 ? -22.164 -14.493 12.131 1.00 97.94 98 GLU A O 1
ATOM 784 N N . LYS A 1 99 ? -22.737 -15.004 10.007 1.00 97.31 99 LYS A N 1
ATOM 785 C CA . LYS A 1 99 ? -23.717 -16.036 10.335 1.00 97.31 99 LYS A CA 1
ATOM 786 C C . LYS A 1 99 ? -23.303 -17.384 9.773 1.00 97.31 99 LYS A C 1
ATOM 788 O O . LYS A 1 99 ? -22.878 -17.471 8.629 1.00 97.31 99 LYS A O 1
ATOM 793 N N . TYR A 1 100 ? -23.471 -18.438 10.560 1.00 96.69 100 TYR A N 1
ATOM 794 C CA . TYR A 1 100 ? -23.234 -19.801 10.109 1.00 96.69 100 TYR A CA 1
ATOM 795 C C . TYR A 1 100 ? -24.440 -20.297 9.316 1.00 96.69 100 TYR A C 1
ATOM 797 O O . TYR A 1 100 ? -25.520 -20.522 9.868 1.00 96.69 100 TYR A O 1
ATOM 805 N N . THR A 1 101 ? -24.267 -20.436 8.011 1.00 96.06 101 THR A N 1
ATOM 806 C CA . THR A 1 101 ? -25.334 -20.753 7.060 1.00 96.06 101 THR A CA 1
ATOM 807 C C . THR A 1 101 ? -25.029 -22.065 6.354 1.00 96.06 101 THR A C 1
ATOM 809 O O . THR A 1 101 ? -23.883 -22.494 6.206 1.00 96.06 101 THR A O 1
ATOM 812 N N . ARG A 1 102 ? -26.098 -22.744 5.945 1.00 96.06 102 ARG A N 1
ATOM 813 C CA . ARG A 1 102 ? -26.022 -24.007 5.221 1.00 96.06 102 ARG A CA 1
ATOM 814 C C . ARG A 1 102 ? -26.018 -23.739 3.723 1.00 96.06 102 ARG A C 1
ATOM 816 O O . ARG A 1 102 ? -26.950 -23.122 3.214 1.00 96.06 102 ARG A O 1
ATOM 823 N N . HIS A 1 103 ? -25.058 -24.330 3.031 1.00 96.25 103 HIS A N 1
ATOM 824 C CA . HIS A 1 103 ? -24.926 -24.318 1.581 1.00 96.25 103 HIS A CA 1
ATOM 825 C C . HIS A 1 103 ? -25.000 -25.727 1.009 1.00 96.25 103 HIS A C 1
ATOM 827 O O . HIS A 1 103 ? -24.803 -26.725 1.707 1.00 96.25 103 HIS A O 1
ATOM 833 N N . THR A 1 104 ? -25.266 -25.815 -0.290 1.00 96.06 104 THR A N 1
ATOM 834 C CA . THR A 1 104 ? -25.268 -27.081 -1.024 1.00 96.06 104 THR A CA 1
ATOM 835 C C . THR A 1 104 ? -24.490 -26.943 -2.320 1.00 96.06 104 THR A C 1
ATOM 837 O O . THR A 1 104 ? -24.673 -25.956 -3.030 1.00 96.06 104 THR A O 1
ATOM 840 N N . ARG A 1 105 ? -23.674 -27.941 -2.667 1.00 95.81 105 ARG A N 1
ATOM 841 C CA . ARG A 1 105 ? -22.971 -28.016 -3.957 1.00 95.81 105 ARG A CA 1
ATOM 842 C C . ARG A 1 105 ? -23.243 -29.342 -4.656 1.00 95.81 105 ARG A C 1
ATOM 844 O O . ARG A 1 105 ? -23.426 -30.363 -3.999 1.00 95.81 105 ARG A O 1
ATOM 851 N N . GLN A 1 106 ? -23.242 -29.323 -5.985 1.00 96.50 106 GLN A N 1
ATOM 852 C CA . GLN A 1 106 ? -23.256 -30.539 -6.796 1.00 96.50 106 GLN A CA 1
ATOM 853 C C . GLN A 1 106 ? -21.822 -31.011 -7.015 1.00 96.50 106 GLN A C 1
ATOM 855 O O . GLN A 1 106 ? -20.986 -30.247 -7.495 1.00 96.50 106 GLN A O 1
ATOM 860 N N . VAL A 1 107 ? -21.546 -32.266 -6.680 1.00 95.56 107 VAL A N 1
ATOM 861 C CA . VAL A 1 107 ? -20.245 -32.896 -6.915 1.00 95.56 107 VAL A CA 1
ATOM 862 C C . VAL A 1 107 ? -20.403 -33.958 -7.984 1.00 95.56 107 VAL A C 1
ATOM 864 O O . VAL A 1 107 ? -21.257 -34.837 -7.871 1.00 95.56 107 VAL A O 1
ATOM 867 N N . ALA A 1 108 ? -19.602 -33.839 -9.040 1.00 94.38 108 ALA A N 1
ATOM 868 C CA . ALA A 1 108 ? -19.568 -34.795 -10.131 1.00 94.38 108 ALA A CA 1
ATOM 869 C C . ALA A 1 108 ? -18.724 -36.007 -9.733 1.00 94.38 108 ALA A C 1
ATOM 871 O O . ALA A 1 108 ? -17.568 -35.873 -9.340 1.00 94.38 108 ALA A O 1
ATOM 872 N N . HIS A 1 109 ? -19.292 -37.190 -9.904 1.00 93.44 109 HIS A N 1
ATOM 873 C CA . HIS A 1 109 ? -18.634 -38.471 -9.704 1.00 93.44 109 HIS A CA 1
ATOM 874 C C . HIS A 1 109 ? -18.675 -39.251 -11.002 1.00 93.44 109 HIS A C 1
ATOM 876 O O . HIS A 1 109 ? -19.648 -39.182 -11.752 1.00 93.44 109 HIS A O 1
ATOM 882 N N . THR A 1 110 ? -17.637 -40.030 -11.264 1.00 94.25 110 THR A N 1
ATOM 883 C CA . THR A 1 110 ? -17.597 -40.922 -12.422 1.00 94.25 110 THR A CA 1
ATOM 884 C C . THR A 1 110 ? -17.670 -42.366 -11.962 1.00 94.25 110 THR A C 1
ATOM 886 O O . THR A 1 110 ? -16.958 -42.781 -11.052 1.00 94.25 110 THR A O 1
ATOM 889 N N . ARG A 1 111 ? -18.528 -43.153 -12.609 1.00 89.31 111 ARG A N 1
ATOM 890 C CA . ARG A 1 111 ? -18.622 -44.599 -12.397 1.00 89.31 111 ARG A CA 1
ATOM 891 C C . ARG A 1 111 ? -18.556 -45.326 -13.731 1.00 89.31 111 ARG A C 1
ATOM 893 O O . ARG A 1 111 ? -19.071 -44.837 -14.736 1.00 89.31 111 ARG A O 1
ATOM 900 N N . LYS A 1 112 ? -17.953 -46.513 -13.740 1.00 89.75 112 LYS A N 1
ATOM 901 C CA . LYS A 1 112 ? -18.052 -47.425 -14.884 1.00 89.75 112 LYS A CA 1
ATOM 902 C C . LYS A 1 112 ? -19.344 -48.226 -14.785 1.00 89.75 112 LYS A C 1
ATOM 904 O O . LYS A 1 112 ? -19.615 -48.832 -13.752 1.00 89.75 112 LYS A O 1
ATOM 909 N N . VAL A 1 113 ? -20.119 -48.235 -15.863 1.00 84.94 113 VAL A N 1
ATOM 910 C CA . VAL A 1 113 ? -21.298 -49.089 -16.030 1.00 84.94 113 VAL A CA 1
ATOM 911 C C . VAL A 1 113 ? -21.058 -49.913 -17.292 1.00 84.94 113 VAL A C 1
ATOM 913 O O . VAL A 1 113 ? -21.168 -49.409 -18.407 1.00 84.94 113 VAL A O 1
ATOM 916 N N . GLY A 1 114 ? -20.631 -51.165 -17.117 1.00 85.00 114 GLY A N 1
ATOM 917 C CA . GLY A 1 114 ? -20.117 -51.985 -18.219 1.00 85.00 114 GLY A CA 1
ATOM 918 C C . GLY A 1 114 ? -18.818 -51.411 -18.804 1.00 85.00 114 GLY A C 1
ATOM 919 O O . GLY A 1 114 ? -17.900 -51.071 -18.058 1.00 85.00 114 GLY A O 1
ATOM 920 N N . ASN A 1 115 ? -18.756 -51.274 -20.135 1.00 86.50 115 ASN A N 1
ATOM 921 C CA . ASN A 1 115 ? -17.609 -50.688 -20.850 1.00 86.50 115 ASN A CA 1
ATOM 922 C C . ASN A 1 115 ? -17.674 -49.157 -20.992 1.00 86.50 115 ASN A C 1
ATOM 924 O O . ASN A 1 115 ? -16.778 -48.566 -21.593 1.00 86.50 115 ASN A O 1
ATOM 928 N N . THR A 1 116 ? -18.708 -48.500 -20.462 1.00 77.31 116 THR A N 1
ATOM 929 C CA . THR A 1 116 ? -18.900 -47.049 -20.591 1.00 77.31 116 THR A CA 1
ATOM 930 C C . THR A 1 116 ? -18.692 -46.338 -19.257 1.00 77.31 116 THR A C 1
ATOM 932 O O . THR A 1 116 ? -19.087 -46.822 -18.194 1.00 77.31 116 THR A O 1
ATOM 935 N N . THR A 1 117 ? -18.079 -45.159 -19.311 1.00 88.56 117 THR A N 1
ATOM 936 C CA . THR A 1 117 ? -17.934 -44.265 -18.158 1.00 88.56 117 THR A CA 1
ATOM 937 C C . THR A 1 117 ? -19.116 -43.300 -18.128 1.00 88.56 117 THR A C 1
ATOM 939 O O . THR A 1 117 ? -19.385 -42.628 -19.119 1.00 88.56 117 THR A O 1
ATOM 942 N N . GLN A 1 118 ? -19.823 -43.230 -17.000 1.00 89.69 118 GLN A N 1
ATOM 943 C CA . GLN A 1 118 ? -20.934 -42.304 -16.779 1.00 89.69 118 GLN A CA 1
ATOM 944 C C . GLN A 1 118 ? -20.596 -41.333 -15.649 1.00 89.69 118 GLN A C 1
ATOM 946 O O . GLN A 1 118 ? -20.110 -41.752 -14.595 1.00 89.69 118 GLN A O 1
ATOM 951 N N . THR A 1 119 ? -20.912 -40.055 -15.848 1.00 93.06 119 THR A N 1
ATOM 952 C CA . THR A 1 119 ? -20.861 -39.032 -14.798 1.00 93.06 119 THR A CA 1
ATOM 953 C C . THR A 1 119 ? -22.232 -38.917 -14.139 1.00 93.06 119 THR A C 1
ATOM 955 O O . THR A 1 119 ? -23.244 -38.814 -14.830 1.00 93.06 119 THR A O 1
ATOM 958 N N . TYR A 1 120 ? -22.276 -38.924 -12.812 1.00 91.69 120 TYR A N 1
ATOM 959 C CA . TYR A 1 120 ? -23.471 -38.624 -12.025 1.00 91.69 120 TYR A CA 1
ATOM 960 C C . TYR A 1 120 ? -23.141 -37.564 -10.975 1.00 91.69 120 TYR A C 1
ATOM 962 O O . TYR A 1 120 ? -21.975 -37.346 -10.658 1.00 91.69 120 TYR A O 1
ATOM 970 N N . TYR A 1 121 ? -24.158 -36.895 -10.441 1.00 94.62 121 TYR A N 1
ATOM 971 C CA . TYR A 1 121 ? -23.975 -35.811 -9.481 1.00 94.62 121 TYR A CA 1
ATOM 972 C C . TYR A 1 121 ? -24.578 -36.175 -8.127 1.00 94.62 121 TYR A C 1
ATOM 974 O O . TYR A 1 121 ? -25.636 -36.804 -8.062 1.00 94.62 121 TYR A O 1
ATOM 982 N N . THR A 1 122 ? -23.908 -35.776 -7.048 1.00 93.75 122 THR A N 1
ATOM 983 C CA . THR A 1 122 ? -24.442 -35.846 -5.683 1.00 93.75 122 THR A CA 1
ATOM 984 C C . THR A 1 122 ? -24.515 -34.457 -5.074 1.00 93.75 122 THR A C 1
ATOM 986 O O . THR A 1 122 ? -23.568 -33.676 -5.188 1.00 93.75 122 THR A O 1
ATOM 989 N N . THR A 1 123 ? -25.598 -34.177 -4.353 1.00 96.00 123 THR A N 1
ATOM 990 C CA . THR A 1 123 ? -25.719 -32.961 -3.547 1.00 96.00 123 THR A CA 1
ATOM 991 C C . THR A 1 123 ? -24.973 -33.137 -2.227 1.00 96.00 123 THR A C 1
ATOM 993 O O . THR A 1 123 ? -25.389 -33.924 -1.380 1.00 96.00 123 THR A O 1
ATOM 996 N N . GLU A 1 124 ? -23.904 -32.376 -2.023 1.00 96.50 124 GLU A N 1
ATOM 997 C CA . GLU A 1 124 ? -23.229 -32.263 -0.731 1.00 96.50 124 GLU A CA 1
ATOM 998 C C . GLU A 1 124 ? -23.729 -31.025 0.013 1.00 96.50 124 GLU A C 1
ATOM 1000 O O . GLU A 1 124 ? -23.846 -29.947 -0.571 1.00 96.50 124 GLU A O 1
ATOM 1005 N N . THR A 1 125 ? -24.005 -31.175 1.308 1.00 96.19 125 THR A N 1
ATOM 1006 C CA . THR A 1 125 ? -24.328 -30.060 2.207 1.00 96.19 125 THR A CA 1
ATOM 1007 C C . THR A 1 125 ? -23.078 -29.666 2.983 1.00 96.19 125 THR A C 1
ATOM 1009 O O . THR A 1 125 ? -22.425 -30.526 3.569 1.00 96.19 125 THR A O 1
ATOM 1012 N N . TYR A 1 126 ? -22.765 -28.375 3.020 1.00 94.88 126 TYR A N 1
ATOM 1013 C CA . TYR A 1 126 ? -21.668 -27.821 3.812 1.00 94.88 126 TYR A CA 1
ATOM 1014 C C . TYR A 1 126 ? -22.120 -26.534 4.501 1.00 94.88 126 TYR A C 1
ATOM 1016 O O . TYR A 1 126 ? -23.201 -26.020 4.224 1.00 94.88 126 TYR A O 1
ATOM 1024 N N . TYR A 1 127 ? -21.318 -26.026 5.429 1.00 95.81 127 TYR A N 1
ATOM 1025 C CA . TYR A 1 127 ? -21.645 -24.819 6.175 1.00 95.81 127 TYR A CA 1
ATOM 1026 C C . TYR A 1 127 ? -20.458 -23.866 6.184 1.00 95.81 127 TYR A C 1
ATOM 1028 O O . TYR A 1 127 ? -19.317 -24.297 6.367 1.00 95.81 127 TYR A O 1
ATOM 1036 N N . THR A 1 128 ? -20.734 -22.579 6.022 1.00 96.19 128 THR A N 1
ATOM 1037 C CA . THR A 1 128 ? -19.729 -21.515 6.077 1.00 96.19 128 THR A CA 1
ATOM 1038 C C . THR A 1 128 ? -20.218 -20.377 6.954 1.00 96.19 128 THR A C 1
ATOM 1040 O O . THR A 1 128 ? -21.402 -20.263 7.264 1.00 96.19 128 THR A O 1
ATOM 1043 N N . TRP A 1 129 ? -19.270 -19.573 7.422 1.00 96.94 129 TRP A N 1
ATOM 1044 C CA . TRP A 1 129 ? -19.569 -18.294 8.044 1.00 96.94 129 TRP A CA 1
ATOM 1045 C C . TRP A 1 129 ? -19.696 -17.263 6.933 1.00 96.94 129 TRP A C 1
ATOM 1047 O O . TRP A 1 129 ? -18.720 -16.984 6.243 1.00 96.94 129 TRP A O 1
ATOM 1057 N N . ASP A 1 130 ? -20.903 -16.745 6.751 1.00 96.31 130 ASP A N 1
ATOM 1058 C CA . ASP A 1 130 ? -21.218 -15.781 5.709 1.00 96.31 130 ASP A CA 1
ATOM 1059 C C . ASP A 1 130 ? -21.384 -14.386 6.305 1.00 96.31 130 ASP A C 1
ATOM 1061 O O . ASP A 1 130 ? -21.962 -14.216 7.384 1.00 96.31 130 ASP A O 1
ATOM 1065 N N . HIS A 1 131 ? -20.933 -13.380 5.561 1.00 96.62 131 HIS A N 1
ATOM 1066 C CA . HIS A 1 131 ? -21.099 -11.980 5.924 1.00 96.62 131 HIS A CA 1
ATOM 1067 C C . HIS A 1 131 ? -22.585 -11.603 6.049 1.00 96.62 131 HIS A C 1
ATOM 1069 O O . HIS A 1 131 ? -23.390 -11.852 5.152 1.00 96.62 131 HIS A O 1
ATOM 1075 N N . ALA A 1 132 ? -22.942 -10.967 7.163 1.00 95.94 132 ALA A N 1
ATOM 1076 C CA . ALA A 1 132 ? -24.310 -10.589 7.513 1.00 95.94 132 ALA A CA 1
ATOM 1077 C C . ALA A 1 132 ? -24.457 -9.115 7.931 1.00 95.94 132 ALA A C 1
ATOM 1079 O O . ALA A 1 132 ? -25.574 -8.681 8.219 1.00 95.94 132 ALA A O 1
ATOM 1080 N N . GLY A 1 133 ? -23.366 -8.351 7.991 1.00 96.56 133 GLY A N 1
ATOM 1081 C CA . GLY A 1 133 ? -23.376 -6.919 8.285 1.00 96.56 133 GLY A CA 1
ATOM 1082 C C . GLY A 1 133 ? -22.008 -6.403 8.722 1.00 96.56 133 GLY A C 1
ATOM 1083 O O . GLY A 1 133 ? -21.124 -7.187 9.068 1.00 96.56 133 GLY A O 1
ATOM 1084 N N . GLN A 1 134 ? -21.845 -5.082 8.735 1.00 96.25 134 GLN A N 1
ATOM 1085 C CA . GLN A 1 134 ? -20.637 -4.424 9.228 1.00 96.25 134 GLN A CA 1
ATOM 1086 C C . GLN A 1 134 ? -20.957 -3.101 9.919 1.00 96.25 134 GLN A C 1
ATOM 1088 O O . GLN A 1 134 ? -21.887 -2.398 9.524 1.00 96.25 134 GLN A O 1
ATOM 1093 N N . GLU A 1 135 ? -20.146 -2.770 10.914 1.00 97.62 135 GLU A N 1
ATOM 1094 C CA . GLU A 1 135 ? -20.130 -1.487 11.613 1.00 97.62 135 GLU A CA 1
ATOM 1095 C C . GLU A 1 135 ? -18.682 -0.991 11.705 1.00 97.62 135 GLU A C 1
ATOM 1097 O O . GLU A 1 135 ? -17.754 -1.793 11.852 1.00 97.62 135 GLU A O 1
ATOM 1102 N N . GLU A 1 136 ? -18.481 0.323 11.601 1.00 96.88 136 GLU A N 1
ATOM 1103 C CA . GLU A 1 136 ? -17.151 0.935 11.564 1.00 96.88 136 GLU A CA 1
ATOM 1104 C C . GLU A 1 136 ? -17.067 2.149 12.494 1.00 96.88 136 GLU A C 1
ATOM 1106 O O . GLU A 1 136 ? -17.950 3.008 12.499 1.00 96.88 136 GLU A O 1
ATOM 1111 N N . TRP A 1 137 ? -15.963 2.246 13.233 1.00 97.19 137 TRP A N 1
ATOM 1112 C CA . TRP A 1 137 ? -15.610 3.382 14.083 1.00 97.19 137 TRP A CA 1
ATOM 1113 C C . TRP A 1 137 ? -14.206 3.862 13.729 1.00 97.19 137 TRP A C 1
ATOM 1115 O O . TRP A 1 137 ? -13.304 3.057 13.509 1.00 97.19 137 TRP A O 1
ATOM 1125 N N . LYS A 1 138 ? -14.000 5.177 13.697 1.00 96.12 138 LYS A N 1
ATOM 1126 C CA . LYS A 1 138 ? -12.735 5.801 13.292 1.00 96.12 138 LYS A CA 1
ATOM 1127 C C . LYS A 1 138 ? -12.431 7.041 14.119 1.00 96.12 138 LYS A C 1
ATOM 1129 O O . LYS A 1 138 ? -13.363 7.729 14.532 1.00 96.12 138 LYS A O 1
ATOM 1134 N N . THR A 1 139 ? -11.148 7.328 14.337 1.00 96.56 139 THR A N 1
ATOM 1135 C CA . THR A 1 139 ? -10.728 8.620 14.900 1.00 96.56 139 THR A CA 1
ATOM 1136 C C . THR A 1 139 ? -11.146 9.764 13.973 1.00 96.56 139 THR A C 1
ATOM 1138 O O . THR A 1 139 ? -11.246 9.588 12.759 1.00 96.56 139 THR A O 1
ATOM 1141 N N . GLU A 1 140 ? -11.385 10.946 14.534 1.00 97.00 140 GLU A N 1
ATOM 1142 C CA . GLU A 1 140 ? -11.670 12.158 13.756 1.00 97.00 140 GLU A CA 1
ATOM 1143 C C . GLU A 1 140 ? -10.384 12.795 13.229 1.00 97.00 140 GLU A C 1
ATOM 1145 O O . GLU A 1 140 ? -10.327 13.225 12.078 1.00 97.00 140 GLU A O 1
ATOM 1150 N N . ARG A 1 141 ? -9.338 12.812 14.067 1.00 97.75 141 ARG A N 1
ATOM 1151 C CA . ARG A 1 141 ? -8.048 13.453 13.791 1.00 97.75 141 ARG A CA 1
ATOM 1152 C C . ARG A 1 141 ? -6.876 12.558 14.179 1.00 97.75 141 ARG A C 1
ATOM 1154 O O . ARG A 1 141 ? -6.994 11.687 15.052 1.00 97.75 141 ARG A O 1
ATOM 1161 N N . PHE A 1 142 ? -5.742 12.772 13.530 1.00 97.38 142 PHE A N 1
ATOM 1162 C CA . PHE A 1 142 ? -4.492 12.072 13.797 1.00 97.38 142 PHE A CA 1
ATOM 1163 C C . PHE A 1 142 ? -3.292 12.996 13.639 1.00 97.38 142 PHE A C 1
ATOM 1165 O O . PHE A 1 142 ? -3.365 14.011 12.954 1.00 97.38 142 PHE A O 1
ATOM 1172 N N . ILE A 1 143 ? -2.178 12.623 14.255 1.00 97.31 143 ILE A N 1
ATOM 1173 C CA . ILE A 1 143 ? -0.903 13.323 14.149 1.00 97.31 143 ILE A CA 1
ATOM 1174 C C . ILE A 1 143 ? 0.030 12.494 13.273 1.00 97.31 143 ILE A C 1
ATOM 1176 O O . ILE A 1 143 ? 0.173 11.288 13.474 1.00 97.31 143 ILE A O 1
ATOM 1180 N N . PHE A 1 144 ? 0.680 13.147 12.315 1.00 96.81 144 PHE A N 1
ATOM 1181 C CA . PHE A 1 144 ? 1.776 12.589 11.534 1.00 96.81 144 PHE A CA 1
ATOM 1182 C C . PHE A 1 144 ? 2.909 13.611 11.458 1.00 96.81 144 PHE A C 1
ATOM 1184 O O . PHE A 1 144 ? 2.704 14.736 11.005 1.00 96.81 144 PHE A O 1
ATOM 1191 N N . LEU A 1 145 ? 4.101 13.227 11.926 1.00 95.50 145 LEU A N 1
ATOM 1192 C CA . LEU A 1 145 ? 5.282 14.100 11.988 1.00 95.50 145 LEU A CA 1
ATOM 1193 C C . LEU A 1 145 ? 5.002 15.470 12.647 1.00 95.50 145 LEU A C 1
ATOM 1195 O O . LEU A 1 145 ? 5.401 16.509 12.129 1.00 95.50 145 LEU A O 1
ATOM 1199 N N . ASN A 1 146 ? 4.319 15.454 13.799 1.00 94.00 146 ASN A N 1
ATOM 1200 C CA . ASN A 1 146 ? 3.869 16.627 14.572 1.00 94.00 146 ASN A CA 1
ATOM 1201 C C . ASN A 1 146 ? 2.857 17.547 13.872 1.00 94.00 146 ASN A C 1
ATOM 1203 O O . ASN A 1 146 ? 2.561 18.626 14.383 1.00 94.00 146 ASN A O 1
ATOM 1207 N N . VAL A 1 147 ? 2.278 17.112 12.755 1.00 93.88 147 VAL A N 1
ATOM 1208 C CA . VAL A 1 147 ? 1.208 17.834 12.066 1.00 93.88 147 VAL A CA 1
ATOM 1209 C C . VAL A 1 147 ? -0.099 17.085 12.256 1.00 93.88 147 VAL A C 1
ATOM 1211 O O . VAL A 1 147 ? -0.168 15.874 12.049 1.00 93.88 147 VAL A O 1
ATOM 1214 N N . GLU A 1 148 ? -1.130 17.804 12.684 1.00 95.75 148 GLU A N 1
ATOM 1215 C CA . GLU A 1 148 ? -2.464 17.249 12.875 1.00 95.75 148 GLU A CA 1
ATOM 1216 C C . GLU A 1 148 ? -3.268 17.289 11.567 1.00 95.75 148 GLU A C 1
ATOM 1218 O O . GLU A 1 148 ? -3.288 18.301 10.867 1.00 95.75 148 GLU A O 1
ATOM 1223 N N . PHE A 1 149 ? -3.948 16.187 11.255 1.00 95.31 149 PHE A N 1
ATOM 1224 C CA . PHE A 1 149 ? -4.773 16.011 10.064 1.00 95.31 149 PHE A CA 1
ATOM 1225 C C . PHE A 1 149 ? -6.128 15.401 10.422 1.00 95.31 149 PHE A C 1
ATOM 1227 O O . PHE A 1 149 ? -6.241 14.596 11.350 1.00 95.31 149 PHE A O 1
ATOM 1234 N N . ASP A 1 150 ? -7.147 15.710 9.623 1.00 96.00 150 ASP A N 1
ATOM 1235 C CA . ASP A 1 150 ? -8.425 15.000 9.673 1.00 96.00 150 ASP A CA 1
ATOM 1236 C C . ASP A 1 150 ? -8.263 13.588 9.098 1.00 96.00 150 ASP A C 1
ATOM 1238 O O . ASP A 1 150 ? -7.585 13.411 8.082 1.00 96.00 150 ASP A O 1
ATOM 1242 N N . TYR A 1 151 ? -8.936 12.586 9.673 1.00 92.88 151 TYR A N 1
ATOM 1243 C CA . TYR A 1 151 ? -8.870 11.184 9.228 1.00 92.88 151 TYR A CA 1
ATOM 1244 C C . TYR A 1 151 ? -9.091 11.021 7.721 1.00 92.88 151 TYR A C 1
ATOM 1246 O O . TYR A 1 151 ? -8.403 10.244 7.071 1.00 92.88 151 TYR A O 1
ATOM 1254 N N . GLY A 1 152 ? -10.027 11.782 7.145 1.00 91.75 152 GLY A N 1
ATOM 1255 C CA . GLY A 1 152 ? -10.352 11.719 5.717 1.00 91.75 152 GLY A CA 1
ATOM 1256 C C . GLY A 1 152 ? -9.250 12.225 4.780 1.00 91.75 152 GLY A C 1
ATOM 1257 O O . GLY A 1 152 ? -9.361 12.036 3.571 1.00 91.75 152 GLY A O 1
ATOM 1258 N N . THR A 1 153 ? -8.195 12.848 5.311 1.00 93.44 153 THR A N 1
ATOM 1259 C CA . THR A 1 153 ? -7.089 13.397 4.515 1.00 93.44 153 THR A CA 1
ATOM 1260 C C . THR A 1 153 ? -6.263 12.294 3.856 1.00 93.44 153 THR A C 1
ATOM 1262 O O . THR A 1 153 ? -5.796 12.463 2.730 1.00 93.44 153 THR A O 1
ATOM 1265 N N . ILE A 1 154 ? -6.084 11.161 4.541 1.00 94.06 154 ILE A N 1
ATOM 1266 C CA . ILE A 1 154 ? -5.306 10.015 4.064 1.00 94.06 154 ILE A CA 1
ATOM 1267 C C . ILE A 1 154 ? -6.193 8.777 4.114 1.00 94.06 154 ILE A C 1
ATOM 1269 O O . ILE A 1 154 ? -6.835 8.502 5.123 1.00 94.06 154 ILE A O 1
ATOM 1273 N N . ASN A 1 155 ? -6.204 7.996 3.033 1.00 91.69 155 ASN A N 1
ATOM 1274 C CA . ASN A 1 155 ? -6.899 6.716 3.047 1.00 91.69 155 ASN A CA 1
ATOM 1275 C C . ASN A 1 155 ? -6.002 5.614 3.633 1.00 91.69 155 ASN A C 1
ATOM 1277 O O . ASN A 1 155 ? -4.989 5.242 3.032 1.00 91.69 155 ASN A O 1
ATOM 1281 N N . PHE A 1 156 ? -6.392 5.087 4.792 1.00 93.25 156 PHE A N 1
ATOM 1282 C CA . PHE A 1 156 ? -5.706 4.001 5.483 1.00 93.25 156 PHE A CA 1
ATOM 1283 C C . PHE A 1 156 ? -6.390 2.661 5.194 1.00 93.25 156 PHE A C 1
ATOM 1285 O O . PHE A 1 156 ? -7.497 2.405 5.655 1.00 93.25 156 PHE A O 1
ATOM 1292 N N . ASN A 1 157 ? -5.702 1.785 4.457 1.00 87.00 157 ASN A N 1
ATOM 1293 C CA . ASN A 1 157 ? -6.197 0.452 4.075 1.00 87.00 157 ASN A CA 1
ATOM 1294 C C . ASN A 1 157 ? -5.427 -0.683 4.776 1.00 87.00 157 ASN A C 1
ATOM 1296 O O . ASN A 1 157 ? -5.249 -1.762 4.217 1.00 87.00 157 ASN A O 1
ATOM 1300 N N . ASN A 1 158 ? -4.909 -0.425 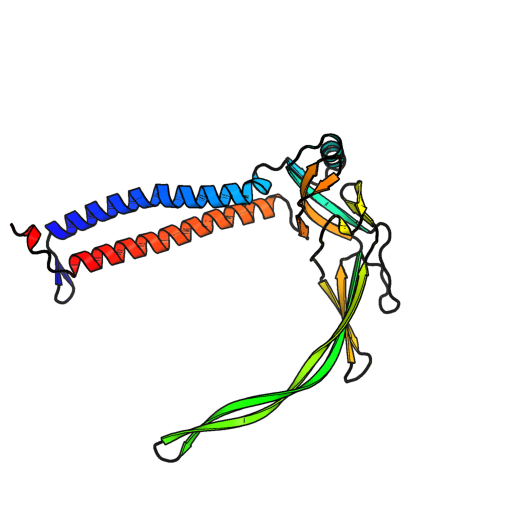5.976 1.00 92.38 158 ASN A N 1
ATOM 1301 C CA . ASN A 1 158 ? -4.060 -1.343 6.741 1.00 92.38 158 ASN A CA 1
ATOM 1302 C C . ASN A 1 158 ? -4.800 -1.970 7.926 1.00 92.38 158 ASN A C 1
ATOM 1304 O O . ASN A 1 158 ? -4.235 -2.111 9.008 1.00 92.38 158 ASN A O 1
ATOM 1308 N N . THR A 1 159 ? -6.072 -2.306 7.727 1.00 94.69 159 THR A N 1
ATOM 1309 C CA . THR A 1 159 ? -6.848 -3.020 8.736 1.00 94.69 159 THR A CA 1
ATOM 1310 C C . THR A 1 159 ? -6.277 -4.421 8.937 1.00 94.69 159 THR A C 1
ATOM 1312 O O . THR A 1 159 ? -6.003 -5.148 7.981 1.00 94.69 159 THR A O 1
ATOM 1315 N N . GLU A 1 160 ? -6.098 -4.810 10.192 1.00 95.06 160 GLU A N 1
ATOM 1316 C CA . GLU A 1 160 ? -5.590 -6.123 10.578 1.00 95.06 160 GLU A CA 1
ATOM 1317 C C . GLU A 1 160 ? -6.605 -6.863 11.439 1.00 95.06 160 GLU A C 1
ATOM 1319 O O . GLU A 1 160 ? -7.369 -6.255 12.185 1.00 95.06 160 GLU A O 1
ATOM 1324 N N . TYR A 1 161 ? -6.635 -8.189 11.318 1.00 97.25 161 TYR A N 1
ATOM 1325 C CA . TYR A 1 161 ? -7.478 -9.023 12.165 1.00 97.25 161 TYR A CA 1
ATOM 1326 C C . TYR A 1 161 ? -7.011 -8.919 13.619 1.00 97.25 161 TYR A C 1
ATOM 1328 O O . TYR A 1 161 ? -5.852 -9.199 13.919 1.00 97.25 161 TYR A O 1
ATOM 1336 N N . LEU A 1 162 ? -7.933 -8.579 14.517 1.00 97.25 162 LEU A N 1
ATOM 1337 C CA . LEU A 1 162 ? -7.684 -8.567 15.953 1.00 97.25 162 LEU A CA 1
ATOM 1338 C C . LEU A 1 162 ? -8.180 -9.857 16.602 1.00 97.25 162 LEU A C 1
ATOM 1340 O O . LEU A 1 162 ? -7.421 -10.581 17.241 1.00 97.25 162 LEU A O 1
ATOM 1344 N N . THR A 1 163 ? -9.482 -10.123 16.491 1.00 97.69 163 THR A N 1
ATOM 1345 C CA . THR A 1 163 ? -10.125 -11.228 17.208 1.00 97.69 163 THR A CA 1
ATOM 1346 C C . THR A 1 163 ? -11.485 -11.589 16.616 1.00 97.69 163 THR A C 1
ATOM 1348 O O . THR A 1 163 ? -12.063 -10.842 15.828 1.00 97.69 163 THR A O 1
ATOM 1351 N N . THR A 1 164 ? -12.017 -12.737 17.034 1.00 97.50 164 THR A N 1
ATOM 1352 C CA . THR A 1 164 ? -13.376 -13.186 16.734 1.00 97.50 164 THR A CA 1
ATOM 1353 C C . THR A 1 164 ? -14.094 -13.505 18.036 1.00 97.50 164 THR A C 1
ATOM 1355 O O . THR A 1 164 ? -13.652 -14.372 18.790 1.00 97.50 164 THR A O 1
ATOM 1358 N N . ILE A 1 165 ? -15.237 -12.866 18.274 1.00 96.38 165 ILE A N 1
ATOM 1359 C CA . ILE A 1 165 ? -16.072 -13.107 19.455 1.00 96.38 165 ILE A CA 1
ATOM 1360 C C . ILE A 1 165 ? -17.357 -13.794 19.000 1.00 96.38 165 ILE A C 1
ATOM 1362 O O . ILE A 1 165 ? -18.101 -13.270 18.171 1.00 96.38 165 ILE A O 1
ATOM 1366 N N . LYS A 1 166 ? -17.624 -14.991 19.527 1.00 95.06 166 LYS A N 1
ATOM 1367 C CA . LYS A 1 166 ? -18.878 -15.707 19.272 1.00 95.06 166 LYS A CA 1
ATOM 1368 C C . LYS A 1 166 ? -19.941 -15.245 20.254 1.00 95.06 166 LYS A C 1
ATOM 1370 O O . LYS A 1 166 ? -19.706 -15.261 21.457 1.00 95.06 166 LYS A O 1
ATOM 1375 N N . THR A 1 167 ? -21.109 -14.895 19.736 1.00 93.06 167 THR A N 1
ATOM 1376 C CA . THR A 1 167 ? -22.284 -14.615 20.569 1.00 93.06 167 THR A CA 1
ATOM 1377 C C . THR A 1 167 ? -23.089 -15.889 20.794 1.00 93.06 167 THR A C 1
ATOM 1379 O O . THR A 1 167 ? -23.571 -16.125 21.896 1.00 93.06 167 THR A O 1
ATOM 1382 N N . ASP A 1 168 ? -23.185 -16.740 19.770 1.00 93.69 168 ASP A N 1
ATOM 1383 C CA . ASP A 1 168 ? -23.871 -18.029 19.833 1.00 93.69 168 ASP A CA 1
ATOM 1384 C C . ASP A 1 168 ? -23.268 -19.032 18.822 1.00 93.69 168 ASP A C 1
ATOM 1386 O O . ASP A 1 168 ? -22.206 -18.797 18.236 1.00 93.69 168 ASP A O 1
ATOM 1390 N N . SER A 1 169 ? -23.909 -20.191 18.638 1.00 91.94 169 SER A N 1
ATOM 1391 C CA . SER A 1 169 ? -23.447 -21.241 17.715 1.00 91.94 169 SER A CA 1
ATOM 1392 C C . SER A 1 169 ? -23.558 -20.866 16.232 1.00 91.94 169 SER A C 1
ATOM 1394 O O . SER A 1 169 ? -22.900 -21.483 15.397 1.00 91.94 169 SER A O 1
ATOM 1396 N N . THR A 1 170 ? -24.365 -19.858 15.908 1.00 95.00 170 THR A N 1
ATOM 1397 C CA . THR A 1 170 ? -24.698 -19.406 14.553 1.00 95.00 170 THR A CA 1
ATOM 1398 C C . THR A 1 170 ? -24.276 -17.972 14.259 1.00 95.00 170 THR A C 1
ATOM 1400 O O . THR A 1 170 ? -24.298 -17.583 13.098 1.00 95.00 170 THR A O 1
ATOM 1403 N N . THR A 1 171 ? -23.864 -17.198 15.263 1.00 96.81 171 THR A N 1
ATOM 1404 C CA . THR A 1 171 ? -23.486 -15.788 15.128 1.00 96.81 171 THR A CA 1
ATOM 1405 C C . THR A 1 171 ? -22.129 -15.532 15.767 1.00 96.81 171 THR A C 1
ATOM 1407 O O . THR A 1 171 ? -21.900 -15.828 16.946 1.00 96.81 171 THR A O 1
ATOM 1410 N N . ARG A 1 172 ? -21.236 -14.907 15.000 1.00 97.31 172 ARG A N 1
ATOM 1411 C CA . ARG A 1 172 ? -19.956 -14.400 15.495 1.00 97.31 172 ARG A CA 1
ATOM 1412 C C . ARG A 1 172 ? -19.664 -13.018 14.927 1.00 97.31 172 ARG A C 1
ATOM 1414 O O . ARG A 1 172 ? -20.199 -12.647 13.886 1.00 97.31 172 ARG A O 1
ATOM 1421 N N . TYR A 1 173 ? -18.808 -12.284 15.620 1.00 97.81 173 TYR A N 1
ATOM 1422 C CA . TYR A 1 173 ? -18.303 -10.991 15.190 1.00 97.81 173 TYR A CA 1
ATOM 1423 C C . TYR A 1 173 ? -16.796 -11.075 15.000 1.00 97.81 173 TYR A C 1
ATOM 1425 O O . TYR A 1 173 ? -16.084 -11.514 15.905 1.00 97.81 173 TYR A O 1
ATOM 1433 N N . VAL A 1 174 ? -16.330 -10.673 13.825 1.00 98.00 174 VAL A N 1
ATOM 1434 C CA . VAL A 1 174 ? -14.917 -10.594 13.463 1.00 98.00 174 VAL A CA 1
ATOM 1435 C C . VAL A 1 174 ? -14.498 -9.134 13.549 1.00 98.00 174 VAL A C 1
ATOM 1437 O O . VAL A 1 174 ? -15.136 -8.265 12.957 1.00 98.00 174 VAL A O 1
ATOM 1440 N N . TYR A 1 175 ? -13.445 -8.860 14.309 1.00 98.00 175 TYR A N 1
ATOM 1441 C CA . TYR A 1 175 ? -12.950 -7.510 14.537 1.00 98.00 175 TYR A CA 1
ATOM 1442 C C . TYR A 1 175 ? -11.655 -7.304 13.769 1.00 98.00 175 TYR A C 1
ATOM 1444 O O . TYR A 1 175 ? -10.683 -8.036 13.970 1.00 98.00 175 TYR A O 1
ATOM 1452 N N . TYR A 1 176 ? -11.644 -6.269 12.938 1.00 98.00 176 TYR A N 1
ATOM 1453 C CA . TYR A 1 176 ? -10.456 -5.741 12.291 1.00 98.00 176 TYR A CA 1
ATOM 1454 C C . TYR A 1 176 ? -10.156 -4.355 12.848 1.00 98.00 176 TYR A C 1
ATOM 1456 O O . TYR A 1 176 ? -11.076 -3.574 13.082 1.00 98.00 176 TYR A O 1
ATOM 1464 N N . ILE A 1 177 ? -8.887 -4.031 13.064 1.00 97.50 177 ILE A N 1
ATOM 1465 C CA . ILE A 1 177 ? -8.484 -2.753 13.653 1.00 97.50 177 ILE A CA 1
ATOM 1466 C C . ILE A 1 177 ? -7.356 -2.101 12.868 1.00 97.50 177 ILE A C 1
ATOM 1468 O O . ILE A 1 177 ? -6.666 -2.747 12.087 1.00 97.50 177 ILE A O 1
ATOM 1472 N N . ILE A 1 178 ? -7.172 -0.806 13.093 1.00 97.56 178 ILE A N 1
ATOM 1473 C CA . ILE A 1 178 ? -5.882 -0.144 12.920 1.00 97.56 178 ILE A CA 1
ATOM 1474 C C . ILE A 1 178 ? -5.410 0.239 14.328 1.00 97.56 178 ILE A C 1
ATOM 1476 O O . ILE A 1 178 ? -6.193 0.860 15.063 1.00 97.56 178 ILE A O 1
ATOM 1480 N N . PRO A 1 179 ? -4.178 -0.123 14.735 1.00 96.88 179 PRO A N 1
ATOM 1481 C CA . PRO A 1 179 ? -3.649 0.221 16.053 1.00 96.88 179 PRO A CA 1
ATOM 1482 C C . PRO A 1 179 ? -3.724 1.722 16.333 1.00 96.88 179 PRO A C 1
ATOM 1484 O O . PRO A 1 179 ? -3.693 2.524 15.406 1.00 96.88 179 PRO A O 1
ATOM 1487 N N . PHE A 1 180 ? -3.811 2.109 17.608 1.00 96.88 180 PHE A N 1
ATOM 1488 C CA . PHE A 1 180 ? -3.843 3.521 18.021 1.00 96.88 180 PHE A CA 1
ATOM 14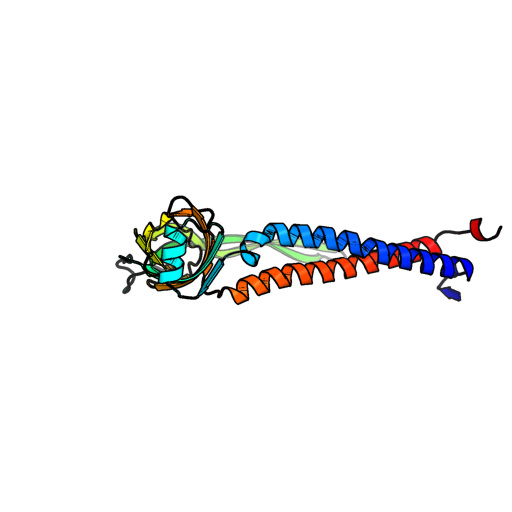89 C C . PHE A 1 180 ? -2.679 4.337 17.436 1.00 96.88 180 PHE A C 1
ATOM 1491 O O . PHE A 1 180 ? -2.856 5.484 17.024 1.00 96.88 180 PHE A O 1
ATOM 1498 N N . GLU A 1 181 ? -1.510 3.704 17.375 1.00 96.50 181 GLU A N 1
ATOM 1499 C CA . GLU A 1 181 ? -0.287 4.224 16.788 1.00 96.50 181 GLU A CA 1
ATOM 1500 C C . GLU A 1 181 ? 0.331 3.207 15.829 1.00 96.50 181 GLU A C 1
ATOM 1502 O O . GLU A 1 181 ? 0.320 2.004 16.084 1.00 96.50 181 GLU A O 1
ATOM 1507 N N . PHE A 1 182 ? 0.883 3.687 14.720 1.00 96.25 182 PHE A N 1
ATOM 1508 C CA . PHE A 1 182 ? 1.585 2.859 13.744 1.00 96.25 182 PHE A CA 1
ATOM 1509 C C . PHE A 1 182 ? 2.564 3.697 12.926 1.00 96.25 182 PHE A C 1
ATOM 1511 O O . PHE A 1 182 ? 2.552 4.919 12.988 1.00 96.25 182 PHE A O 1
ATOM 1518 N N . GLU A 1 183 ? 3.420 3.055 12.137 1.00 96.38 183 GLU A N 1
ATOM 1519 C CA . GLU A 1 183 ? 4.410 3.741 11.307 1.00 96.38 183 GLU A CA 1
ATOM 1520 C C . GLU A 1 183 ? 4.284 3.375 9.828 1.00 96.38 183 GLU A C 1
ATOM 1522 O O . GLU A 1 183 ? 3.748 2.329 9.443 1.00 96.38 183 GLU A O 1
ATOM 1527 N N . GLY A 1 184 ? 4.780 4.259 8.971 1.00 96.94 184 GLY A N 1
ATOM 1528 C CA . GLY A 1 184 ? 4.804 4.032 7.537 1.00 96.94 184 GLY A CA 1
ATOM 1529 C C . GLY A 1 184 ? 5.332 5.229 6.767 1.00 96.94 184 GLY A C 1
ATOM 1530 O O . GLY A 1 184 ? 5.747 6.236 7.339 1.00 96.94 184 GLY A O 1
ATOM 1531 N N . THR A 1 185 ? 5.318 5.102 5.444 1.00 97.81 185 THR A N 1
ATOM 1532 C CA . THR A 1 185 ? 5.713 6.181 4.535 1.00 97.81 185 THR A CA 1
ATOM 1533 C C . THR A 1 185 ? 4.488 6.788 3.869 1.00 97.81 185 THR A C 1
ATOM 1535 O O . THR A 1 185 ? 3.737 6.094 3.189 1.00 97.81 185 THR A O 1
ATOM 1538 N N . LEU A 1 186 ? 4.326 8.098 3.988 1.00 97.00 186 LEU A N 1
ATOM 1539 C CA . LEU A 1 186 ? 3.382 8.896 3.224 1.00 97.00 186 LEU A CA 1
ATOM 1540 C C . LEU A 1 186 ? 4.057 9.408 1.949 1.00 97.00 186 LEU A C 1
ATOM 1542 O O . LEU A 1 186 ? 5.007 10.182 2.014 1.00 97.00 186 LEU A O 1
ATOM 1546 N N . SER A 1 187 ? 3.554 9.009 0.783 1.00 96.31 187 SER A N 1
ATOM 1547 C CA . SER A 1 187 ? 3.867 9.669 -0.486 1.00 96.31 187 SER A CA 1
ATOM 1548 C C . SER A 1 187 ? 2.754 10.654 -0.803 1.00 96.31 187 SER A C 1
ATOM 1550 O O . SER A 1 187 ? 1.597 10.252 -0.866 1.00 96.31 187 SER A O 1
ATOM 1552 N N . THR A 1 188 ? 3.075 11.931 -0.978 1.00 95.69 188 THR A N 1
ATOM 1553 C CA . THR A 1 188 ? 2.069 12.983 -1.155 1.00 95.69 188 THR A CA 1
ATOM 1554 C C . THR A 1 188 ? 2.584 14.127 -2.013 1.00 95.69 188 THR A C 1
ATOM 1556 O O . THR A 1 188 ? 3.791 14.340 -2.124 1.00 95.69 188 THR A O 1
ATOM 1559 N N . TYR A 1 189 ? 1.657 14.887 -2.586 1.00 95.56 189 TYR A N 1
ATOM 1560 C CA . TYR A 1 189 ? 1.931 16.187 -3.172 1.00 95.56 189 TYR A CA 1
ATOM 1561 C C . TYR A 1 189 ? 1.494 17.292 -2.207 1.00 95.56 189 TYR A C 1
ATOM 1563 O O . TYR A 1 189 ? 0.336 17.342 -1.789 1.00 95.56 189 TYR A O 1
ATOM 1571 N N . ILE A 1 190 ? 2.424 18.157 -1.826 1.00 94.50 190 ILE A N 1
ATOM 1572 C CA . ILE A 1 190 ? 2.205 19.270 -0.911 1.00 94.50 190 ILE A CA 1
ATOM 1573 C C . ILE A 1 190 ? 1.935 20.536 -1.716 1.00 94.50 190 ILE A C 1
ATOM 1575 O O . ILE A 1 190 ? 2.774 20.983 -2.499 1.00 94.50 190 ILE A O 1
ATOM 1579 N N . THR A 1 191 ? 0.765 21.124 -1.500 1.00 93.19 191 THR A N 1
ATOM 1580 C CA . THR A 1 191 ? 0.340 22.376 -2.129 1.00 93.19 191 THR A CA 1
ATOM 1581 C C . THR A 1 191 ? -0.692 23.069 -1.249 1.00 93.19 191 THR A C 1
ATOM 1583 O O . THR A 1 191 ? -1.381 22.404 -0.480 1.00 93.19 191 THR A O 1
ATOM 1586 N N . ASN A 1 192 ? -0.817 24.394 -1.352 1.00 89.38 192 ASN A N 1
ATOM 1587 C CA . ASN A 1 192 ? -1.729 25.206 -0.539 1.00 89.38 192 ASN A CA 1
ATOM 1588 C C . ASN A 1 192 ? -1.653 24.897 0.970 1.00 89.38 192 ASN A C 1
ATOM 1590 O O . ASN A 1 192 ? -2.675 24.845 1.650 1.00 89.38 192 ASN A O 1
ATOM 1594 N N . ASN A 1 193 ? -0.442 24.661 1.477 1.00 86.75 193 ASN A N 1
ATOM 1595 C CA . ASN A 1 193 ? -0.140 24.310 2.864 1.00 86.75 193 ASN A CA 1
ATOM 1596 C C . ASN A 1 193 ? -0.878 23.048 3.352 1.00 86.75 193 ASN A C 1
ATOM 1598 O O . ASN A 1 193 ? -1.139 22.895 4.543 1.00 86.75 193 ASN A O 1
ATOM 1602 N N . THR A 1 194 ? -1.225 22.141 2.437 1.00 89.06 194 THR A N 1
ATOM 1603 C CA . THR A 1 194 ? -1.885 20.867 2.730 1.00 89.06 194 THR A CA 1
ATOM 1604 C C . THR A 1 194 ? -1.299 19.731 1.890 1.00 89.06 194 THR A C 1
ATOM 1606 O O . THR A 1 194 ? -0.461 19.939 1.008 1.00 89.06 194 THR A O 1
ATOM 1609 N N . ILE A 1 195 ? -1.728 18.504 2.179 1.00 92.94 195 ILE A N 1
ATOM 1610 C CA . ILE A 1 195 ? -1.336 17.287 1.472 1.00 92.94 195 ILE A CA 1
ATOM 1611 C C . ILE A 1 195 ? -2.452 16.840 0.521 1.00 92.94 195 ILE A C 1
ATOM 1613 O O . ILE A 1 195 ? -3.631 16.830 0.863 1.00 92.94 195 ILE A O 1
ATOM 1617 N N . THR A 1 196 ? -2.088 16.451 -0.696 1.00 92.25 196 THR A N 1
ATOM 1618 C CA . THR A 1 196 ? -3.012 16.032 -1.759 1.00 92.25 196 THR A CA 1
ATOM 1619 C C . THR A 1 196 ? -2.422 14.868 -2.549 1.00 92.25 196 THR A C 1
ATOM 1621 O O . THR A 1 196 ? -1.217 14.621 -2.498 1.00 92.25 196 THR A O 1
ATOM 1624 N N . ASN A 1 197 ? -3.266 14.141 -3.289 1.00 91.31 197 ASN A N 1
ATOM 1625 C CA . ASN A 1 197 ? -2.850 13.015 -4.137 1.00 91.31 197 ASN A CA 1
ATOM 1626 C C . ASN A 1 197 ? -1.932 12.019 -3.399 1.00 91.31 197 ASN A C 1
ATOM 1628 O O . ASN A 1 197 ? -0.849 11.659 -3.870 1.00 91.31 197 ASN A O 1
ATOM 1632 N N . ASN A 1 198 ? -2.347 11.653 -2.186 1.00 93.25 198 ASN A N 1
ATOM 1633 C CA . ASN A 1 198 ? -1.512 10.927 -1.250 1.00 93.25 198 ASN A CA 1
ATOM 1634 C C . ASN A 1 198 ? -1.745 9.411 -1.286 1.00 93.25 198 ASN A C 1
ATOM 1636 O O . ASN A 1 198 ? -2.789 8.911 -1.700 1.00 93.25 198 ASN A O 1
ATOM 1640 N N . GLN A 1 199 ? -0.724 8.681 -0.855 1.00 94.75 199 GLN A N 1
ATOM 1641 C CA . GLN A 1 199 ? -0.748 7.245 -0.649 1.00 94.75 199 GLN A CA 1
ATOM 1642 C C . GLN A 1 199 ? 0.099 6.915 0.575 1.00 94.75 199 GLN A C 1
ATOM 1644 O O . GLN A 1 199 ? 1.280 7.266 0.632 1.00 94.75 199 GLN A O 1
ATOM 1649 N N . PHE A 1 200 ? -0.494 6.199 1.526 1.00 96.06 200 PHE A N 1
ATOM 1650 C CA . PHE A 1 200 ? 0.210 5.721 2.706 1.00 96.06 200 PHE A CA 1
ATOM 1651 C C . PHE A 1 200 ? 0.665 4.270 2.530 1.00 96.06 200 PHE A C 1
ATOM 1653 O O . PHE A 1 200 ? -0.098 3.400 2.112 1.00 96.06 200 PHE A O 1
ATOM 1660 N N . PHE A 1 201 ? 1.925 4.009 2.860 1.00 95.81 201 PHE A N 1
ATOM 1661 C CA . PHE A 1 201 ? 2.545 2.693 2.832 1.00 95.81 201 PHE A CA 1
ATOM 1662 C C . PHE A 1 201 ? 2.808 2.236 4.265 1.00 95.81 201 PHE A C 1
ATOM 1664 O O . PHE A 1 201 ? 3.828 2.581 4.867 1.00 95.81 201 PHE A O 1
ATOM 1671 N N . TYR A 1 202 ? 1.873 1.451 4.795 1.00 95.31 202 TYR A N 1
ATOM 1672 C CA . TYR A 1 202 ? 1.944 0.904 6.146 1.00 95.31 202 TYR A CA 1
ATOM 1673 C C . TYR A 1 202 ? 3.176 0.017 6.342 1.00 95.31 202 TYR A C 1
ATOM 1675 O O . TYR A 1 202 ? 3.446 -0.858 5.515 1.00 95.31 202 TYR A O 1
ATOM 1683 N N . ASN A 1 203 ? 3.912 0.252 7.432 1.00 94.88 203 ASN A N 1
ATOM 1684 C CA . ASN A 1 203 ? 5.100 -0.504 7.831 1.00 94.88 203 ASN A CA 1
ATOM 1685 C C . ASN A 1 203 ? 6.133 -0.689 6.696 1.00 94.88 203 ASN A C 1
ATOM 1687 O O . ASN A 1 203 ? 6.766 -1.738 6.527 1.00 94.88 203 ASN A O 1
ATOM 1691 N N . LYS A 1 204 ? 6.276 0.338 5.852 1.00 95.94 204 LYS A N 1
ATOM 1692 C CA . LYS A 1 204 ? 7.297 0.396 4.805 1.00 95.94 204 LYS A CA 1
ATOM 1693 C C . LYS A 1 204 ? 8.126 1.658 4.955 1.00 95.94 204 LYS A C 1
ATOM 1695 O O . LYS A 1 204 ? 7.583 2.760 5.007 1.00 95.94 204 LYS A O 1
ATOM 1700 N N . LYS A 1 205 ? 9.445 1.478 4.955 1.00 96.94 205 LYS A N 1
ATOM 1701 C CA . LYS A 1 205 ? 10.430 2.559 4.838 1.00 96.94 205 LYS A CA 1
ATOM 1702 C C . LYS A 1 205 ? 10.529 3.058 3.396 1.00 96.94 205 LYS A C 1
ATOM 1704 O O . LYS A 1 205 ? 10.183 2.332 2.459 1.00 96.94 205 LYS A O 1
ATOM 1709 N N . ILE A 1 206 ? 11.050 4.271 3.228 1.00 96.69 206 ILE A N 1
ATOM 1710 C CA . ILE A 1 206 ? 11.210 4.926 1.923 1.00 96.69 206 ILE A CA 1
ATOM 1711 C C . ILE A 1 206 ? 12.085 4.081 0.990 1.00 96.69 206 ILE A C 1
ATOM 1713 O O . ILE A 1 206 ? 11.722 3.865 -0.166 1.00 96.69 206 ILE A O 1
ATOM 1717 N N . GLU A 1 207 ? 13.202 3.554 1.494 1.00 95.75 207 GLU A N 1
ATOM 1718 C CA . GLU A 1 207 ? 14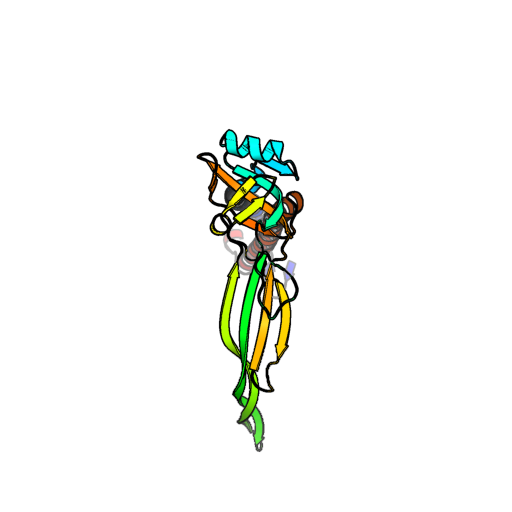.170 2.782 0.709 1.00 95.75 207 GLU A CA 1
ATOM 1719 C C . GLU A 1 207 ? 13.528 1.521 0.136 1.00 95.75 207 GLU A C 1
ATOM 1721 O O . GLU A 1 207 ? 13.647 1.260 -1.058 1.00 95.75 207 GLU A O 1
ATOM 1726 N N . LYS A 1 208 ? 12.754 0.801 0.957 1.00 96.19 208 LYS A N 1
ATOM 1727 C CA . LYS A 1 208 ? 12.048 -0.417 0.541 1.00 96.19 208 LYS A CA 1
ATOM 1728 C C . LYS A 1 208 ? 11.047 -0.139 -0.582 1.00 96.19 208 LYS A C 1
ATOM 1730 O O . LYS A 1 208 ? 10.945 -0.920 -1.521 1.00 96.19 208 LYS A O 1
ATOM 1735 N N . ILE A 1 209 ? 10.329 0.984 -0.520 1.00 95.19 209 ILE A N 1
ATOM 1736 C CA . ILE A 1 209 ? 9.392 1.382 -1.584 1.00 95.19 209 ILE A CA 1
ATOM 1737 C C . ILE A 1 209 ? 10.161 1.677 -2.875 1.00 95.19 209 ILE A C 1
ATOM 1739 O O . ILE A 1 209 ? 9.773 1.214 -3.946 1.00 95.19 209 ILE A O 1
ATOM 1743 N N . ILE A 1 210 ? 11.271 2.414 -2.783 1.00 94.50 210 ILE A N 1
ATOM 1744 C CA . ILE A 1 210 ? 12.123 2.721 -3.938 1.00 94.50 210 ILE A CA 1
ATOM 1745 C C . ILE A 1 210 ? 12.698 1.435 -4.549 1.00 94.50 210 ILE A C 1
ATOM 1747 O O . ILE A 1 210 ? 12.724 1.301 -5.773 1.00 94.50 210 ILE A O 1
ATOM 1751 N N . GLU A 1 211 ? 13.142 0.489 -3.724 1.00 94.75 211 GLU A N 1
ATOM 1752 C CA . GLU A 1 211 ? 13.651 -0.813 -4.160 1.00 94.75 211 GLU A CA 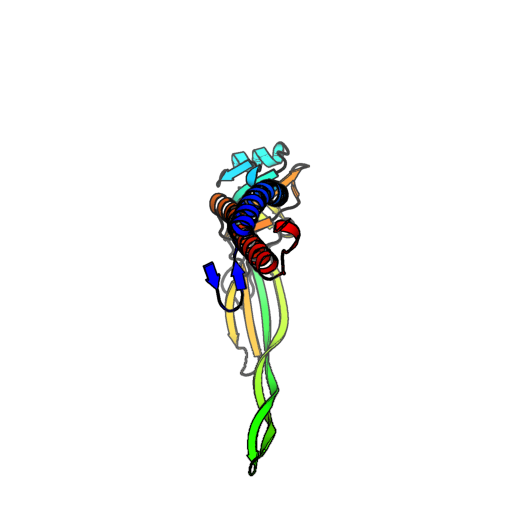1
ATOM 1753 C C . GLU A 1 211 ? 12.582 -1.646 -4.863 1.00 94.75 211 GLU A C 1
ATOM 1755 O O . GLU A 1 211 ? 12.843 -2.144 -5.954 1.00 94.75 211 GLU A O 1
ATOM 1760 N N . GLU A 1 212 ? 11.368 -1.739 -4.312 1.00 92.94 212 GLU A N 1
ATOM 1761 C CA . GLU A 1 212 ? 10.243 -2.433 -4.953 1.00 92.94 212 GLU A CA 1
ATOM 1762 C C . GLU A 1 212 ? 9.936 -1.836 -6.339 1.00 92.94 212 GLU A C 1
ATOM 1764 O O . GLU A 1 212 ? 9.766 -2.573 -7.313 1.00 92.94 212 GLU A O 1
ATOM 1769 N N . LYS A 1 213 ? 9.950 -0.501 -6.467 1.00 92.12 213 LYS A N 1
ATOM 1770 C CA . LYS A 1 213 ? 9.745 0.178 -7.760 1.00 92.12 213 LYS A CA 1
ATOM 1771 C C . LYS A 1 213 ? 10.891 -0.043 -8.746 1.00 92.12 213 LYS A C 1
ATOM 1773 O O . LYS A 1 213 ? 10.651 -0.197 -9.941 1.00 92.12 213 LYS A O 1
ATOM 1778 N N . LYS A 1 214 ? 12.137 -0.109 -8.275 1.00 91.12 214 LYS A N 1
ATOM 1779 C CA . LYS A 1 214 ? 13.289 -0.472 -9.120 1.00 91.12 214 LYS A CA 1
ATOM 1780 C C . LYS A 1 214 ? 13.248 -1.942 -9.543 1.00 91.12 214 LYS A C 1
ATOM 1782 O O . LYS A 1 214 ? 13.590 -2.264 -10.681 1.00 91.12 214 LYS A O 1
ATOM 1787 N N . ALA A 1 215 ? 12.808 -2.829 -8.654 1.00 91.69 215 ALA A N 1
ATOM 1788 C CA . ALA A 1 215 ? 12.665 -4.251 -8.932 1.00 91.69 215 ALA A CA 1
ATOM 1789 C C . ALA A 1 215 ? 11.604 -4.516 -10.010 1.00 91.69 215 ALA A C 1
ATOM 1791 O O . ALA A 1 215 ? 11.816 -5.384 -10.853 1.00 91.69 215 ALA A O 1
ATOM 1792 N N . GLU A 1 216 ? 10.516 -3.741 -10.050 1.00 89.69 216 GLU A N 1
ATOM 1793 C CA . GLU A 1 216 ? 9.504 -3.794 -11.118 1.00 89.69 216 GLU A CA 1
ATOM 1794 C C . GLU A 1 216 ? 10.124 -3.526 -12.503 1.00 89.69 216 GLU A C 1
ATOM 1796 O O . GLU A 1 216 ? 9.914 -4.289 -13.452 1.00 89.69 216 GLU A O 1
ATOM 1801 N N . ILE A 1 217 ? 10.973 -2.497 -12.605 1.00 88.44 217 ILE A N 1
ATOM 1802 C CA . ILE A 1 217 ? 11.700 -2.156 -13.839 1.00 88.44 217 ILE A CA 1
ATOM 1803 C C . ILE A 1 217 ? 12.642 -3.296 -14.238 1.00 88.44 217 ILE A C 1
ATOM 1805 O O . ILE A 1 217 ? 12.673 -3.710 -15.401 1.00 88.44 217 ILE A O 1
ATOM 1809 N N . ASN A 1 218 ? 13.405 -3.825 -13.278 1.00 91.44 218 ASN A N 1
ATOM 1810 C CA . ASN A 1 218 ? 14.363 -4.893 -13.549 1.00 91.44 218 ASN A CA 1
ATOM 1811 C C . ASN A 1 218 ? 13.669 -6.200 -13.962 1.00 91.44 218 ASN A C 1
ATOM 1813 O O . ASN A 1 218 ? 14.085 -6.851 -14.917 1.00 91.44 218 ASN A O 1
ATOM 1817 N N . THR A 1 219 ? 12.571 -6.550 -13.295 1.00 92.19 219 THR A N 1
ATOM 1818 C CA . THR A 1 219 ? 11.759 -7.728 -13.625 1.00 92.19 219 THR A CA 1
ATOM 1819 C C . THR A 1 219 ? 11.174 -7.599 -15.028 1.00 92.19 219 THR A C 1
ATOM 1821 O O . THR A 1 219 ? 11.284 -8.526 -15.827 1.00 92.19 219 THR A O 1
ATOM 1824 N N . THR A 1 220 ? 10.648 -6.420 -15.378 1.00 92.56 220 THR A N 1
ATOM 1825 C CA . THR A 1 220 ? 10.142 -6.145 -16.731 1.00 92.56 220 THR A CA 1
ATOM 1826 C C . THR A 1 220 ? 11.238 -6.305 -17.786 1.00 92.56 220 THR A C 1
ATOM 1828 O O . THR A 1 220 ? 11.005 -6.914 -18.828 1.00 92.56 220 THR A O 1
ATOM 1831 N N . LYS A 1 221 ? 12.458 -5.826 -17.506 1.00 94.38 221 LYS A N 1
ATOM 1832 C CA . LYS A 1 221 ? 13.620 -6.002 -18.392 1.00 94.38 221 LYS A CA 1
ATOM 1833 C C . LYS A 1 221 ? 13.946 -7.477 -18.625 1.00 94.38 221 LYS A C 1
ATOM 1835 O O . LYS A 1 221 ? 14.202 -7.863 -19.762 1.00 94.38 221 LYS A O 1
ATOM 1840 N N . ILE A 1 222 ? 13.945 -8.286 -17.568 1.00 95.06 222 ILE A N 1
ATOM 1841 C CA . ILE A 1 222 ? 14.233 -9.723 -17.656 1.00 95.06 222 ILE A CA 1
ATOM 1842 C C . ILE A 1 222 ? 13.165 -10.430 -18.497 1.00 95.06 222 ILE A C 1
ATOM 1844 O O . ILE A 1 222 ? 13.508 -11.157 -19.427 1.00 95.06 222 ILE A O 1
ATOM 1848 N N . ILE A 1 223 ? 11.884 -10.173 -18.217 1.00 95.88 223 ILE A N 1
ATOM 1849 C CA . ILE A 1 223 ? 10.759 -10.767 -18.955 1.00 95.88 223 ILE A CA 1
ATOM 1850 C C . ILE A 1 223 ? 10.813 -10.379 -20.435 1.00 95.88 223 ILE A C 1
ATOM 1852 O O . ILE A 1 223 ? 10.640 -11.237 -21.298 1.00 95.88 223 ILE A O 1
ATOM 1856 N N . PHE A 1 224 ? 11.096 -9.108 -20.736 1.00 96.81 224 PHE A N 1
ATOM 1857 C CA . PHE A 1 224 ? 11.237 -8.639 -22.112 1.00 96.81 224 PHE A CA 1
ATOM 1858 C C . PHE A 1 224 ? 12.305 -9.430 -22.869 1.00 96.81 224 PHE A C 1
ATOM 1860 O O . PHE A 1 224 ? 12.009 -9.976 -23.925 1.00 96.81 224 PHE A O 1
ATOM 1867 N N . TRP A 1 225 ? 13.523 -9.537 -22.327 1.00 97.19 225 TRP A N 1
ATOM 1868 C CA . TRP A 1 225 ? 14.603 -10.250 -23.013 1.00 97.19 225 TRP A CA 1
ATOM 1869 C C . TRP A 1 225 ? 14.316 -11.739 -23.166 1.00 97.19 225 TRP A C 1
ATOM 1871 O O . TRP A 1 225 ? 14.633 -12.307 -24.206 1.00 97.19 225 TRP A O 1
ATOM 1881 N N . PHE A 1 226 ? 13.669 -12.356 -22.177 1.00 97.19 226 PHE A N 1
ATOM 1882 C CA . PHE A 1 226 ? 13.232 -13.744 -22.279 1.00 97.19 226 PHE A CA 1
ATOM 1883 C C . PHE A 1 226 ? 12.266 -13.952 -23.459 1.00 97.19 226 PHE A C 1
ATOM 1885 O O . PHE A 1 226 ? 12.496 -14.821 -24.298 1.00 97.19 226 PHE A O 1
ATOM 1892 N N . LEU A 1 227 ? 11.227 -13.117 -23.569 1.00 97.12 227 LEU A N 1
ATOM 1893 C CA . LEU A 1 227 ? 10.257 -13.187 -24.668 1.00 97.12 227 LEU A CA 1
ATOM 1894 C C . LEU A 1 227 ? 10.875 -12.808 -26.021 1.00 97.12 227 LEU A C 1
ATOM 1896 O O . LEU A 1 227 ? 10.564 -13.433 -27.031 1.00 97.12 227 LEU A O 1
ATOM 1900 N N . TRP A 1 228 ? 11.762 -11.812 -26.047 1.00 97.56 228 TRP A N 1
ATOM 1901 C CA . TRP A 1 228 ? 12.409 -11.329 -27.267 1.00 97.56 228 TRP A CA 1
ATOM 1902 C C . TRP A 1 228 ? 13.363 -12.368 -27.858 1.00 97.56 228 TRP A C 1
ATOM 1904 O O . TRP A 1 228 ? 13.322 -12.631 -29.055 1.00 97.56 228 TRP A O 1
ATOM 1914 N N . ILE A 1 229 ? 14.176 -13.015 -27.019 1.00 96.62 229 ILE A N 1
ATOM 1915 C CA . ILE A 1 229 ? 15.069 -14.097 -27.454 1.00 96.62 229 ILE A CA 1
ATOM 1916 C C . ILE A 1 229 ? 14.252 -15.293 -27.946 1.00 96.62 229 ILE A C 1
ATOM 1918 O O . ILE A 1 229 ? 14.559 -15.847 -28.997 1.00 96.62 229 ILE A O 1
ATOM 1922 N N . PHE A 1 230 ? 13.183 -15.662 -27.234 1.00 96.88 230 PHE A N 1
ATOM 1923 C CA . PHE A 1 230 ? 12.279 -16.722 -27.679 1.00 96.88 230 PHE A CA 1
ATOM 1924 C C . PHE A 1 230 ? 11.653 -16.410 -29.049 1.00 96.88 230 PHE A C 1
ATOM 1926 O O . PHE A 1 230 ? 11.594 -17.279 -29.915 1.00 96.88 230 PHE A O 1
ATOM 1933 N N . PHE A 1 231 ? 11.246 -15.159 -29.272 1.00 96.75 231 PHE A N 1
ATOM 1934 C CA . PHE A 1 231 ? 10.725 -14.700 -30.557 1.00 96.75 231 PHE A CA 1
ATOM 1935 C C . PHE A 1 231 ? 11.766 -14.778 -31.684 1.00 96.75 231 PHE A C 1
ATOM 1937 O O . PHE A 1 231 ? 11.441 -15.275 -32.758 1.00 96.75 231 PHE A O 1
ATOM 1944 N N . ILE A 1 232 ? 13.014 -14.359 -31.441 1.00 95.81 232 ILE A N 1
ATOM 1945 C CA . ILE A 1 232 ? 14.108 -14.482 -32.424 1.00 95.81 232 ILE A CA 1
ATOM 1946 C C . ILE A 1 232 ? 14.331 -15.952 -32.797 1.00 95.81 232 ILE A C 1
ATOM 1948 O O . ILE A 1 232 ? 14.384 -16.280 -33.977 1.00 95.81 232 ILE A O 1
ATOM 1952 N N . ILE A 1 233 ? 14.374 -16.845 -31.804 1.00 93.00 233 ILE A N 1
ATOM 1953 C CA . ILE A 1 233 ? 14.542 -18.285 -32.032 1.00 93.00 233 ILE A CA 1
ATOM 1954 C C . ILE A 1 233 ? 13.414 -18.835 -32.918 1.00 93.00 233 ILE A C 1
ATOM 1956 O O . ILE A 1 233 ? 13.681 -19.591 -33.849 1.00 93.00 233 ILE A O 1
ATOM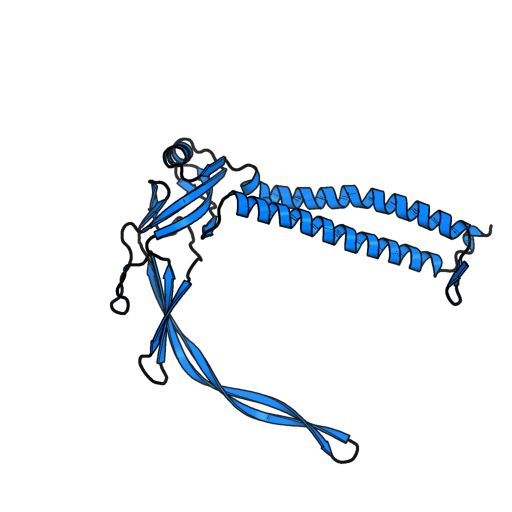 1960 N N . LEU A 1 234 ? 12.158 -18.446 -32.668 1.00 93.50 234 LEU A N 1
ATOM 1961 C CA . LEU A 1 234 ? 11.028 -18.847 -33.512 1.00 93.50 234 LEU A CA 1
ATOM 1962 C C . LEU A 1 234 ? 11.141 -18.315 -34.945 1.00 93.50 234 LEU A C 1
ATOM 1964 O O . LEU A 1 234 ? 10.790 -19.038 -35.875 1.00 93.50 234 LEU A O 1
ATOM 1968 N N . LEU A 1 235 ? 11.621 -17.081 -35.126 1.00 92.94 235 LEU A N 1
ATOM 1969 C CA . LEU A 1 235 ? 11.854 -16.518 -36.456 1.00 92.94 235 LEU A CA 1
ATOM 1970 C C . LEU A 1 235 ? 12.943 -17.283 -37.209 1.00 92.94 235 LEU A C 1
ATOM 1972 O O . LEU A 1 235 ? 12.736 -17.603 -38.374 1.00 92.94 235 LEU A O 1
ATOM 1976 N N . ASP A 1 236 ? 14.054 -17.621 -36.553 1.00 90.31 236 ASP A N 1
ATOM 1977 C CA . ASP A 1 236 ? 15.141 -18.382 -37.175 1.00 90.31 236 ASP A CA 1
ATOM 1978 C C . ASP A 1 236 ? 14.696 -19.802 -37.552 1.00 90.31 236 ASP A C 1
ATOM 1980 O O . ASP A 1 236 ? 14.926 -20.243 -38.677 1.00 90.31 236 ASP A O 1
ATOM 1984 N N . PHE A 1 237 ? 14.002 -20.510 -36.652 1.00 86.62 237 PHE A N 1
ATOM 1985 C CA . PHE A 1 237 ? 13.448 -21.832 -36.965 1.00 86.62 237 PHE A CA 1
ATOM 1986 C C . PHE A 1 237 ? 12.403 -21.771 -38.079 1.00 86.62 237 PHE A C 1
ATOM 1988 O O . PHE A 1 237 ? 12.397 -22.630 -38.957 1.00 86.62 237 PHE A O 1
ATOM 1995 N N . GLY A 1 238 ? 11.528 -20.763 -38.053 1.00 86.00 238 GLY A N 1
ATOM 1996 C CA . GLY A 1 238 ? 10.539 -20.547 -39.103 1.00 86.00 238 GLY A CA 1
ATOM 1997 C C . GLY A 1 238 ? 11.191 -20.252 -40.451 1.00 86.00 238 GLY A C 1
ATOM 1998 O O . GLY A 1 238 ? 10.762 -20.795 -41.460 1.00 86.00 238 GLY A O 1
ATOM 1999 N N . TYR A 1 239 ? 12.251 -19.446 -40.464 1.00 85.44 239 TYR A N 1
ATOM 2000 C CA . TYR A 1 239 ? 12.996 -19.105 -41.672 1.00 85.44 239 TYR A CA 1
ATOM 2001 C C . TYR A 1 239 ? 13.692 -20.323 -42.285 1.00 85.44 239 TYR A C 1
ATOM 2003 O O . TYR A 1 239 ? 13.544 -20.575 -43.475 1.00 85.44 239 TYR A O 1
ATOM 2011 N N . VAL A 1 240 ? 14.401 -21.112 -41.474 1.00 83.06 240 VAL A N 1
ATOM 2012 C CA . VAL A 1 240 ? 15.092 -22.330 -41.933 1.00 83.06 240 VAL A CA 1
ATOM 2013 C C . VAL A 1 240 ? 14.108 -23.440 -42.331 1.00 83.06 240 VAL A C 1
ATOM 2015 O O . VAL A 1 240 ? 14.438 -24.289 -43.151 1.00 83.06 240 VAL A O 1
ATOM 2018 N N . GLY A 1 241 ? 12.902 -23.456 -41.757 1.00 77.12 241 GLY A N 1
ATOM 2019 C CA . GLY A 1 241 ? 11.854 -24.422 -42.098 1.00 77.12 241 GLY A CA 1
ATOM 2020 C C . GLY A 1 241 ? 11.075 -24.114 -43.383 1.00 77.12 241 GLY A C 1
ATOM 2021 O O . GLY A 1 241 ? 10.250 -24.933 -43.784 1.00 77.12 241 GLY A O 1
ATOM 2022 N N . LEU A 1 242 ? 11.290 -22.953 -44.009 1.00 77.62 242 LEU A N 1
ATOM 2023 C CA . LEU A 1 242 ? 10.726 -22.599 -45.315 1.00 77.62 242 LEU A CA 1
ATOM 2024 C C . LEU A 1 242 ? 11.772 -22.869 -46.409 1.00 77.62 242 LEU A C 1
ATOM 2026 O O . LEU A 1 242 ? 12.935 -22.526 -46.230 1.00 77.62 242 LEU A O 1
ATOM 2030 N N . ASP A 1 243 ? 11.370 -23.446 -47.548 1.00 65.44 243 ASP A N 1
ATOM 2031 C CA . ASP A 1 243 ? 12.280 -23.685 -48.681 1.00 65.44 243 ASP A CA 1
ATOM 2032 C C . ASP A 1 243 ? 12.822 -22.349 -49.235 1.00 65.44 243 ASP A C 1
ATOM 2034 O O . ASP A 1 243 ? 12.117 -21.599 -49.919 1.00 65.44 243 ASP A O 1
ATOM 2038 N N . ASN A 1 244 ? 14.093 -22.043 -48.950 1.00 67.19 244 ASN A N 1
ATOM 2039 C CA . ASN A 1 244 ? 14.753 -20.780 -49.306 1.00 67.19 244 ASN A CA 1
ATOM 2040 C C . ASN A 1 244 ? 15.526 -20.865 -50.634 1.00 67.19 244 ASN A C 1
ATOM 2042 O O . ASN A 1 244 ? 16.676 -20.429 -50.735 1.00 67.19 244 ASN A O 1
ATOM 2046 N N . ASN A 1 245 ? 14.876 -21.374 -51.685 1.00 63.16 245 ASN A N 1
ATOM 2047 C CA . ASN A 1 245 ? 15.493 -21.587 -53.007 1.00 63.16 245 ASN A CA 1
ATOM 2048 C C . ASN A 1 245 ? 16.037 -20.295 -53.654 1.00 63.16 245 ASN A C 1
ATOM 2050 O O . ASN A 1 245 ? 16.876 -20.347 -54.544 1.00 63.16 245 ASN A O 1
ATOM 2054 N N . TYR A 1 246 ? 15.609 -19.116 -53.189 1.00 67.12 246 TYR A N 1
ATOM 2055 C CA . TYR A 1 246 ? 16.089 -17.818 -53.678 1.00 67.12 246 TYR A CA 1
ATOM 2056 C C . TYR A 1 246 ? 17.555 -17.507 -53.311 1.00 67.12 246 TYR A C 1
ATOM 2058 O O . TYR A 1 246 ? 18.103 -16.515 -53.785 1.00 67.12 246 TYR A O 1
ATOM 2066 N N . LEU A 1 247 ? 18.182 -18.306 -52.439 1.00 60.66 247 LEU A N 1
ATOM 2067 C CA . LEU A 1 247 ? 19.607 -18.214 -52.099 1.00 60.66 247 LEU A CA 1
ATOM 2068 C C . LEU A 1 247 ? 20.484 -19.159 -52.937 1.00 60.66 247 LEU A C 1
ATOM 2070 O O . LEU A 1 247 ? 21.679 -19.279 -52.649 1.00 60.66 247 LEU A O 1
ATOM 2074 N N . GLU A 1 248 ? 19.905 -19.903 -53.882 1.00 58.97 248 GLU A N 1
ATOM 2075 C CA . GLU A 1 248 ? 20.620 -20.866 -54.731 1.00 58.97 248 GLU A CA 1
ATOM 2076 C C . GLU A 1 248 ? 21.014 -20.317 -56.111 1.00 58.97 248 GLU A C 1
ATOM 2078 O O . GLU A 1 248 ? 21.869 -20.927 -56.756 1.00 58.97 248 GLU A O 1
ATOM 2083 N N . ASP A 1 249 ? 20.479 -19.152 -56.494 1.00 49.97 249 ASP A N 1
ATOM 2084 C CA . ASP A 1 249 ? 20.877 -18.352 -57.667 1.00 49.97 249 ASP A CA 1
ATOM 2085 C C . ASP A 1 249 ? 22.006 -17.352 -57.336 1.00 49.97 249 ASP A C 1
ATOM 2087 O O . ASP A 1 249 ? 22.864 -17.109 -58.220 1.00 49.97 249 ASP A O 1
#